Protein AF-A0A947QKJ2-F1 (afdb_monomer_lite)

Sequence (202 aa):
MTNDTLDKKEAIKSIVHASVESFAVGFQGRHEGELEDPEGTLNMKIHNIFIAVLGPEIQYYTALVRSLDSSLGNMLEKMAINIAKLTYEVKQSVAGPLSLKQTQDMAELLEKYKRREVRPPTTDDYQFLRTKPTEQALVTKRHDSDYYLIDKETGENFLIELKIGGDLDNKKARSEKEACQIKDITLCLKLIKKKLVLLKLH

pLDDT: mean 70.54, std 18.88, range [21.69, 96.94]

Structure (mmCIF, N/CA/C/O backbone):
data_AF-A0A947QKJ2-F1
#
_entry.id   AF-A0A947QKJ2-F1
#
loop_
_atom_site.group_PDB
_atom_site.id
_atom_site.type_symbol
_atom_site.label_atom_id
_atom_site.label_alt_id
_atom_site.label_comp_id
_atom_site.label_asym_id
_atom_site.label_entity_id
_atom_site.label_seq_id
_atom_site.pdbx_PDB_ins_code
_atom_site.Cartn_x
_atom_site.Cartn_y
_atom_site.Cartn_z
_atom_site.occupancy
_atom_site.B_iso_or_equiv
_atom_site.auth_seq_id
_atom_site.auth_comp_id
_atom_site.auth_asym_id
_atom_site.auth_atom_id
_atom_site.pdbx_PDB_model_num
ATOM 1 N N . MET A 1 1 ? -19.668 -24.274 1.850 1.00 48.19 1 MET A N 1
ATOM 2 C CA . MET A 1 1 ? -19.124 -22.915 1.627 1.00 48.19 1 MET A CA 1
ATOM 3 C C . MET A 1 1 ? -20.257 -22.064 1.082 1.00 48.19 1 MET A C 1
ATOM 5 O O . MET A 1 1 ? -20.955 -22.543 0.200 1.00 48.19 1 MET A O 1
ATOM 9 N N . THR A 1 2 ? -20.529 -20.896 1.663 1.00 50.72 2 THR A N 1
ATOM 10 C CA . THR A 1 2 ? -21.621 -20.004 1.228 1.00 50.72 2 THR A CA 1
ATOM 11 C C . THR A 1 2 ? -21.215 -19.270 -0.056 1.00 50.72 2 THR A C 1
ATOM 13 O O . THR A 1 2 ? -20.037 -18.948 -0.215 1.00 50.72 2 THR A O 1
ATOM 16 N N . ASN A 1 3 ? -22.156 -18.993 -0.968 1.00 63.47 3 ASN A N 1
ATOM 17 C CA . ASN A 1 3 ? -21.877 -18.318 -2.251 1.00 63.47 3 ASN A CA 1
ATOM 18 C C . ASN A 1 3 ? -21.073 -17.008 -2.095 1.00 63.47 3 ASN A C 1
ATOM 20 O O . ASN A 1 3 ? -20.198 -16.740 -2.910 1.00 63.47 3 ASN A O 1
ATOM 24 N N . ASP A 1 4 ? -21.284 -16.264 -1.004 1.00 66.50 4 ASP A N 1
ATOM 25 C CA . ASP A 1 4 ? -20.550 -15.028 -0.675 1.00 66.50 4 ASP A CA 1
ATOM 26 C C . ASP A 1 4 ? -19.029 -15.240 -0.493 1.00 66.50 4 ASP A C 1
ATOM 28 O O . ASP A 1 4 ? -18.207 -14.435 -0.925 1.00 66.50 4 ASP A O 1
ATOM 32 N N . THR A 1 5 ? -18.616 -16.370 0.095 1.00 66.12 5 THR A N 1
ATOM 33 C CA . THR A 1 5 ? -17.183 -16.690 0.265 1.00 66.12 5 THR A CA 1
ATOM 34 C C . THR A 1 5 ? -16.499 -17.091 -1.040 1.00 66.12 5 THR A C 1
ATOM 36 O O . THR A 1 5 ? -15.302 -16.850 -1.206 1.00 66.12 5 THR A O 1
ATOM 39 N N . LEU A 1 6 ? -17.250 -17.695 -1.965 1.00 64.00 6 LEU A N 1
ATOM 40 C CA . LEU A 1 6 ? -16.741 -18.062 -3.283 1.00 64.00 6 LEU A CA 1
ATOM 41 C C . LEU A 1 6 ? -16.539 -16.806 -4.145 1.00 64.00 6 LEU A C 1
ATOM 43 O O . LEU A 1 6 ? -15.492 -16.661 -4.768 1.00 64.00 6 LEU A O 1
ATOM 47 N N . ASP A 1 7 ? -17.488 -15.868 -4.087 1.00 84.75 7 ASP A N 1
ATOM 48 C CA . ASP A 1 7 ? -17.450 -14.597 -4.819 1.00 84.75 7 ASP A CA 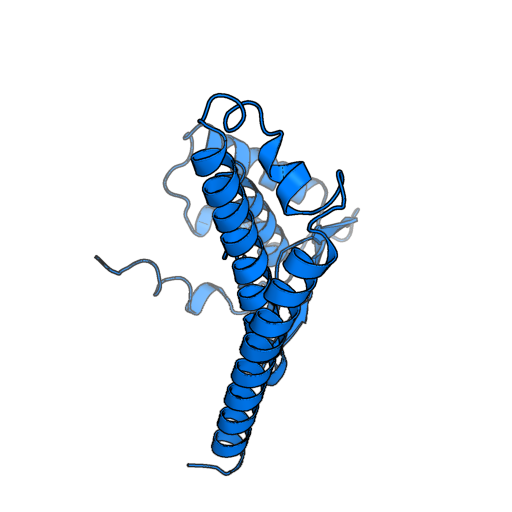1
ATOM 49 C C . ASP A 1 7 ? -16.279 -13.700 -4.373 1.00 84.75 7 ASP A C 1
ATOM 51 O O . ASP A 1 7 ? -15.479 -13.241 -5.189 1.00 84.75 7 ASP A O 1
ATOM 55 N N . LYS A 1 8 ? -16.058 -13.569 -3.056 1.00 86.94 8 LYS A N 1
ATOM 56 C CA . LYS A 1 8 ? -14.900 -12.833 -2.507 1.00 86.94 8 LYS A CA 1
ATOM 57 C C . LYS A 1 8 ? -13.561 -13.413 -2.964 1.00 86.94 8 LYS A C 1
ATOM 59 O O . LYS A 1 8 ? -12.630 -12.663 -3.253 1.00 86.94 8 LYS A O 1
ATOM 64 N N . LYS A 1 9 ? -13.442 -14.741 -3.037 1.00 90.06 9 LYS A N 1
ATOM 65 C CA . LYS A 1 9 ? -12.210 -15.398 -3.494 1.00 90.06 9 LYS A CA 1
ATOM 66 C C . LYS A 1 9 ? -11.920 -15.086 -4.963 1.00 90.06 9 LYS A C 1
ATOM 68 O O . LYS A 1 9 ? -10.770 -14.799 -5.296 1.00 90.06 9 LYS A O 1
ATOM 73 N N . GLU A 1 10 ? -12.932 -15.127 -5.824 1.00 92.88 10 GLU A N 1
ATOM 74 C CA . GLU A 1 10 ? -12.773 -14.798 -7.246 1.00 92.88 10 GLU A CA 1
ATOM 75 C C . GLU A 1 10 ? -12.505 -13.300 -7.464 1.00 92.88 10 GLU A C 1
ATOM 77 O O . GLU A 1 10 ? -11.643 -12.943 -8.272 1.00 92.88 10 GLU A O 1
ATOM 82 N N . ALA A 1 11 ? -13.123 -12.422 -6.667 1.00 92.81 11 ALA A N 1
ATOM 83 C CA . ALA A 1 11 ? -12.806 -10.995 -6.658 1.00 92.81 11 ALA A CA 1
ATOM 84 C C . ALA A 1 11 ? -11.337 -10.737 -6.277 1.00 92.81 11 ALA A C 1
ATOM 86 O O . ALA A 1 11 ? -10.635 -10.007 -6.978 1.00 92.81 11 ALA A O 1
ATOM 87 N N . ILE A 1 12 ? -10.832 -11.381 -5.215 1.00 93.69 12 ILE A N 1
ATOM 88 C CA . ILE A 1 12 ? -9.426 -11.254 -4.795 1.00 93.69 12 ILE A CA 1
ATOM 89 C C . ILE A 1 12 ? -8.481 -11.734 -5.898 1.00 93.69 12 ILE A C 1
ATOM 91 O O . ILE A 1 12 ? -7.533 -11.027 -6.231 1.00 93.69 12 ILE A O 1
ATOM 95 N N . LYS A 1 13 ? -8.737 -12.904 -6.498 1.00 94.88 13 LYS A N 1
ATOM 96 C 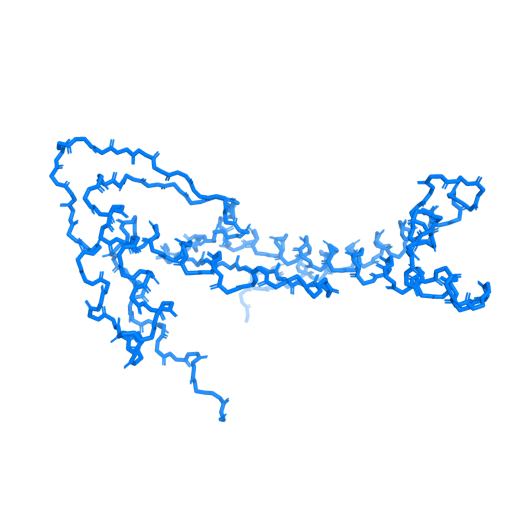CA . LYS A 1 13 ? -7.916 -13.411 -7.611 1.00 94.88 13 LYS A CA 1
ATOM 97 C C . LYS A 1 13 ? -7.876 -12.435 -8.782 1.00 94.88 13 LYS A C 1
ATOM 99 O O . LYS A 1 13 ? -6.802 -12.193 -9.324 1.00 94.88 13 LYS A O 1
ATOM 104 N N . SER A 1 14 ? -9.023 -11.862 -9.135 1.00 95.56 14 SER A N 1
ATOM 105 C CA . SER A 1 14 ? -9.134 -10.891 -10.225 1.00 95.56 14 SER A CA 1
ATOM 106 C C . SER A 1 14 ? -8.329 -9.624 -9.930 1.00 95.56 14 SER A C 1
ATOM 108 O O . SER A 1 14 ? -7.589 -9.151 -10.790 1.00 95.56 14 SER A O 1
ATOM 110 N N . ILE A 1 15 ? -8.397 -9.114 -8.693 1.00 95.06 15 ILE A N 1
ATOM 111 C CA . ILE A 1 15 ? -7.594 -7.964 -8.248 1.00 95.06 15 ILE A CA 1
ATOM 112 C C . ILE A 1 15 ? -6.098 -8.280 -8.331 1.00 95.06 15 ILE A C 1
ATOM 114 O O . ILE A 1 15 ? -5.335 -7.458 -8.837 1.00 95.06 15 ILE A O 1
ATOM 118 N N . VAL A 1 16 ? -5.673 -9.455 -7.854 1.00 95.50 16 VAL A N 1
ATOM 119 C CA . VAL A 1 16 ? -4.263 -9.872 -7.891 1.00 95.50 16 VAL A CA 1
ATOM 120 C C . VAL A 1 16 ? -3.771 -9.981 -9.331 1.00 95.50 16 VAL A C 1
ATOM 122 O O . VAL A 1 16 ? -2.747 -9.388 -9.661 1.00 95.50 16 VAL A O 1
ATOM 125 N N . HIS A 1 17 ? -4.517 -10.673 -10.196 1.00 96.69 17 HIS A N 1
ATOM 126 C CA . HIS A 1 17 ? -4.175 -10.822 -11.610 1.00 96.69 17 HIS A CA 1
ATOM 127 C C . HIS A 1 17 ? -3.997 -9.461 -12.287 1.00 96.69 17 HIS A C 1
ATOM 129 O O . HIS A 1 17 ? -2.926 -9.168 -12.812 1.00 96.69 17 HIS A O 1
ATOM 135 N N . ALA A 1 18 ? -5.014 -8.597 -12.202 1.00 96.00 18 ALA A N 1
ATOM 136 C CA . ALA A 1 18 ? -4.987 -7.280 -12.827 1.00 96.00 18 ALA A CA 1
ATOM 137 C C . ALA A 1 18 ? -3.850 -6.395 -12.287 1.00 96.00 18 ALA A C 1
ATOM 139 O O . ALA A 1 18 ? -3.231 -5.657 -13.053 1.00 96.00 18 ALA A O 1
ATOM 140 N N . SER A 1 19 ? -3.555 -6.475 -10.984 1.00 94.75 19 SER A N 1
ATOM 141 C CA . SER A 1 19 ? -2.481 -5.690 -10.358 1.00 94.75 19 SER A CA 1
ATOM 142 C C . SER A 1 19 ? -1.099 -6.122 -10.849 1.00 94.75 19 SER A C 1
ATOM 144 O O . SER A 1 19 ? -0.278 -5.266 -11.178 1.00 94.75 19 SER A O 1
ATOM 146 N N . VAL A 1 20 ? -0.850 -7.433 -10.937 1.00 95.12 20 VAL A N 1
ATOM 147 C CA . VAL A 1 20 ? 0.431 -7.988 -11.406 1.00 95.12 20 VAL A CA 1
ATOM 148 C C . VAL A 1 20 ? 0.627 -7.734 -12.899 1.00 95.12 20 VAL A C 1
ATOM 150 O O . VAL A 1 20 ? 1.695 -7.280 -13.303 1.00 95.12 20 VAL A O 1
ATOM 153 N N . GLU A 1 21 ? -0.403 -7.967 -13.712 1.00 96.94 21 GLU A N 1
ATOM 154 C CA . GLU A 1 21 ? -0.358 -7.743 -15.160 1.00 96.94 21 GLU A CA 1
ATOM 155 C C . GLU A 1 21 ? -0.126 -6.263 -15.493 1.00 96.94 21 GLU A C 1
ATOM 157 O O . GLU A 1 21 ? 0.810 -5.926 -16.219 1.00 96.94 21 GLU A O 1
ATOM 162 N N . SER A 1 22 ? -0.906 -5.361 -14.884 1.00 94.62 22 SER A N 1
ATOM 163 C CA . SER A 1 22 ? -0.748 -3.914 -15.088 1.00 94.62 22 SER A CA 1
ATOM 164 C C . SER A 1 22 ? 0.622 -3.418 -14.634 1.00 94.62 22 SER A C 1
ATOM 166 O O . SER A 1 22 ? 1.189 -2.512 -15.243 1.00 94.62 22 SER A O 1
ATOM 168 N N . PHE A 1 23 ? 1.167 -4.002 -13.564 1.00 95.06 23 PHE A N 1
ATOM 169 C CA . PHE A 1 23 ? 2.515 -3.692 -13.113 1.00 95.06 23 PHE A CA 1
ATOM 170 C C . PHE A 1 23 ? 3.570 -4.143 -14.116 1.00 95.06 23 PHE A C 1
ATOM 172 O O . PHE A 1 23 ? 4.422 -3.333 -14.456 1.00 95.06 23 PHE A O 1
ATOM 179 N N . ALA A 1 24 ? 3.507 -5.377 -14.618 1.00 95.00 24 ALA A N 1
ATOM 180 C CA . ALA A 1 24 ? 4.484 -5.878 -15.581 1.00 95.00 24 ALA A CA 1
ATOM 181 C C . ALA A 1 24 ? 4.498 -5.027 -16.862 1.00 95.00 24 ALA A C 1
ATOM 183 O O . ALA A 1 24 ? 5.551 -4.524 -17.256 1.00 95.00 24 ALA A O 1
ATOM 184 N N . VAL A 1 25 ? 3.319 -4.784 -17.445 1.00 94.75 25 VAL A N 1
ATOM 185 C CA . VAL A 1 25 ? 3.168 -3.973 -18.664 1.00 94.75 25 VAL A CA 1
ATOM 186 C C . VAL A 1 25 ? 3.599 -2.526 -18.420 1.00 94.75 25 VAL A C 1
ATOM 188 O O . VAL A 1 25 ? 4.366 -1.963 -19.198 1.00 94.75 25 VAL A O 1
ATOM 191 N N . GLY A 1 26 ? 3.144 -1.917 -17.323 1.00 93.38 26 GLY A N 1
ATOM 192 C CA . GLY A 1 26 ? 3.463 -0.527 -17.002 1.00 93.38 26 GLY A CA 1
ATOM 193 C C . GLY A 1 26 ? 4.926 -0.313 -16.611 1.00 93.38 26 GLY A C 1
ATOM 194 O O . GLY A 1 26 ? 5.490 0.735 -16.917 1.00 93.38 26 GLY A O 1
ATOM 195 N N . PHE A 1 27 ? 5.552 -1.286 -15.946 1.00 91.94 27 PHE A N 1
ATOM 196 C CA . PHE A 1 27 ? 6.966 -1.230 -15.587 1.00 91.94 27 PHE A CA 1
ATOM 197 C C . PHE A 1 27 ? 7.837 -1.331 -16.834 1.00 91.94 27 PHE A C 1
ATOM 199 O O . PHE A 1 27 ? 8.727 -0.504 -16.999 1.00 91.94 27 PHE A O 1
ATOM 206 N N . GLN A 1 28 ? 7.563 -2.281 -17.731 1.00 91.94 28 GLN A N 1
ATOM 207 C CA . GLN A 1 28 ? 8.289 -2.399 -18.994 1.00 91.94 28 GLN A CA 1
ATOM 208 C C . GLN A 1 28 ? 8.105 -1.147 -19.861 1.00 91.94 28 GLN A C 1
ATOM 210 O O . GLN A 1 28 ? 9.085 -0.483 -20.191 1.00 91.94 28 GLN A O 1
ATOM 215 N N . GLY A 1 29 ? 6.854 -0.774 -20.151 1.00 91.44 29 GLY A N 1
ATOM 216 C CA . GLY A 1 29 ? 6.551 0.335 -21.057 1.00 91.44 29 GLY A CA 1
ATOM 217 C C . GLY A 1 29 ? 7.102 1.680 -20.583 1.00 91.44 29 GLY A C 1
ATOM 218 O O . GLY A 1 29 ? 7.541 2.481 -21.403 1.00 91.44 29 GLY A O 1
ATOM 219 N N . ARG A 1 30 ? 7.149 1.921 -19.264 1.00 88.19 30 ARG A N 1
ATOM 220 C CA . ARG A 1 30 ? 7.784 3.126 -18.711 1.00 88.19 30 ARG A CA 1
ATOM 221 C C . ARG A 1 30 ? 9.278 3.169 -19.024 1.00 88.19 30 ARG A C 1
ATOM 223 O O . ARG A 1 30 ? 9.759 4.177 -19.518 1.00 88.19 30 ARG A O 1
ATOM 230 N N . HIS A 1 31 ? 10.006 2.091 -18.742 1.00 87.25 31 HIS A N 1
ATOM 231 C CA . HIS A 1 31 ? 11.460 2.075 -18.911 1.00 87.25 31 HIS A CA 1
ATOM 232 C C . HIS A 1 31 ? 11.887 2.048 -20.381 1.00 87.25 31 HIS A C 1
ATOM 234 O O . HIS A 1 31 ? 12.910 2.631 -20.719 1.00 87.25 31 HIS A O 1
ATOM 240 N N . GLU A 1 32 ? 11.101 1.414 -21.252 1.00 88.56 32 GLU A N 1
ATOM 241 C CA . GLU A 1 32 ? 11.316 1.476 -22.701 1.00 88.56 32 GLU A CA 1
ATOM 242 C C . GLU A 1 32 ? 11.020 2.877 -23.257 1.00 88.56 32 GLU A C 1
ATOM 244 O O . GLU A 1 32 ? 11.778 3.383 -24.080 1.00 88.56 32 GLU A O 1
ATOM 249 N N . GLY A 1 33 ? 9.949 3.527 -22.789 1.00 86.88 33 GLY A N 1
ATOM 250 C CA . GLY A 1 33 ? 9.555 4.866 -23.241 1.00 86.88 33 GLY A CA 1
ATOM 251 C C . GLY A 1 33 ? 10.443 6.001 -22.722 1.00 86.88 33 GLY A C 1
ATOM 252 O O . GLY A 1 33 ? 10.588 7.013 -23.399 1.00 86.88 33 GLY A O 1
ATOM 253 N N . GLU A 1 34 ? 11.052 5.832 -21.548 1.00 87.31 34 GLU A N 1
ATOM 254 C CA . GLU A 1 34 ? 11.938 6.815 -20.905 1.00 87.31 34 GLU A CA 1
ATOM 255 C C . GLU A 1 34 ? 13.431 6.569 -21.206 1.00 87.31 34 GLU A C 1
ATOM 257 O O . GLU A 1 34 ? 14.283 7.223 -20.609 1.00 87.31 34 GLU A O 1
ATOM 262 N N . LEU A 1 35 ? 13.777 5.633 -22.104 1.00 80.25 35 LEU A N 1
ATOM 263 C CA . LEU A 1 35 ? 15.168 5.223 -22.361 1.00 80.25 35 LEU A CA 1
ATOM 264 C C . LEU A 1 35 ? 16.092 6.410 -22.685 1.00 80.25 35 LEU A C 1
ATOM 266 O O . LEU A 1 35 ? 17.192 6.507 -22.144 1.00 80.25 35 LEU A O 1
ATOM 270 N N . GLU A 1 36 ? 15.612 7.315 -23.537 1.00 81.44 36 GLU A N 1
ATOM 271 C CA . GLU A 1 36 ? 16.349 8.492 -24.011 1.00 81.44 36 GLU A CA 1
ATOM 272 C C . GLU A 1 36 ? 15.996 9.773 -23.231 1.00 81.44 36 GLU A C 1
ATOM 274 O O . GLU A 1 36 ? 16.464 10.852 -23.588 1.00 81.44 36 GLU A O 1
ATOM 279 N N . ASP A 1 37 ? 15.155 9.688 -22.192 1.00 83.75 37 ASP A N 1
ATOM 280 C CA . ASP A 1 37 ? 14.742 10.844 -21.388 1.00 83.75 37 ASP A CA 1
ATOM 281 C C . ASP A 1 37 ? 15.756 11.100 -20.260 1.00 83.75 37 ASP A C 1
ATOM 283 O O . ASP A 1 37 ? 15.824 10.298 -19.323 1.00 83.75 37 ASP A O 1
ATOM 287 N N . PRO A 1 38 ? 16.528 12.204 -20.276 1.00 77.94 38 PRO A N 1
ATOM 288 C CA . PRO A 1 38 ? 17.493 12.511 -19.217 1.00 77.94 38 PRO A CA 1
ATOM 289 C C . PRO A 1 38 ? 16.857 12.645 -17.824 1.00 77.94 38 PRO A C 1
ATOM 291 O O . PRO A 1 38 ? 17.518 12.370 -16.824 1.00 77.94 38 PRO A O 1
ATOM 294 N N . GLU A 1 39 ? 15.572 13.005 -17.756 1.00 79.62 39 GLU A N 1
ATOM 295 C CA . GLU A 1 39 ? 14.780 13.102 -16.521 1.00 79.62 39 GLU A CA 1
ATOM 296 C C . GLU A 1 39 ? 13.933 11.839 -16.269 1.00 79.62 39 GLU A C 1
ATOM 298 O O . GLU A 1 39 ? 13.105 11.795 -15.358 1.00 79.62 39 GLU A O 1
ATOM 303 N N . GLY A 1 40 ? 14.159 10.780 -17.049 1.00 79.88 40 GLY A N 1
ATOM 304 C CA . GLY A 1 40 ? 13.505 9.488 -16.898 1.00 79.88 40 GLY A CA 1
ATOM 305 C C . GLY A 1 40 ? 13.819 8.819 -15.557 1.00 79.88 40 GLY A C 1
ATOM 306 O O . GLY A 1 40 ? 14.855 9.051 -14.925 1.00 79.88 40 GLY A O 1
ATOM 307 N N . THR A 1 41 ? 12.943 7.910 -15.124 1.00 79.06 41 THR A N 1
ATOM 308 C CA . THR A 1 41 ? 12.979 7.290 -13.788 1.00 79.06 41 THR A CA 1
ATOM 309 C C . THR A 1 41 ? 14.325 6.627 -13.472 1.00 79.06 41 THR A C 1
ATOM 311 O O . THR A 1 41 ? 14.784 6.668 -12.326 1.00 79.06 41 THR A O 1
ATOM 314 N N . LEU A 1 42 ? 14.964 5.997 -14.465 1.00 79.12 42 LEU A N 1
ATOM 315 C CA . LEU A 1 42 ? 16.291 5.393 -14.301 1.00 79.12 42 LEU A CA 1
ATOM 316 C C . LEU A 1 42 ? 17.395 6.440 -14.298 1.00 79.12 42 LEU A C 1
ATOM 318 O O . LEU A 1 42 ? 18.248 6.395 -13.415 1.00 79.12 42 LEU A O 1
ATOM 322 N N . ASN A 1 43 ? 17.352 7.397 -15.221 1.00 74.94 43 ASN A N 1
ATOM 323 C CA . ASN A 1 43 ? 18.384 8.420 -15.361 1.00 74.94 43 ASN A CA 1
ATOM 324 C C . ASN A 1 43 ? 18.463 9.299 -14.102 1.00 74.94 43 ASN A C 1
ATOM 326 O O . ASN A 1 43 ? 19.542 9.452 -13.523 1.00 74.94 43 ASN A O 1
ATOM 330 N N . MET A 1 44 ? 17.320 9.684 -13.523 1.00 73.62 44 MET A N 1
ATOM 331 C CA . MET A 1 44 ? 17.266 10.339 -12.208 1.00 73.62 44 MET A CA 1
ATOM 332 C C . MET A 1 44 ? 17.883 9.501 -11.071 1.00 73.62 44 MET A C 1
ATOM 334 O O . MET A 1 44 ? 18.443 10.047 -10.117 1.00 73.62 44 MET A O 1
ATOM 338 N N . LYS A 1 45 ? 17.776 8.166 -11.128 1.00 71.81 45 LYS A N 1
ATOM 339 C CA . LYS A 1 45 ? 18.320 7.253 -10.103 1.00 71.81 45 LYS A CA 1
ATOM 340 C C . LYS A 1 45 ? 19.815 6.971 -10.294 1.00 71.81 45 LYS A C 1
ATOM 342 O O . LYS A 1 45 ? 20.487 6.688 -9.299 1.00 71.81 45 LYS A O 1
ATOM 347 N N . ILE A 1 46 ? 20.328 7.057 -11.522 1.00 68.62 46 ILE A N 1
ATOM 348 C CA . ILE A 1 46 ? 21.744 6.858 -11.878 1.00 68.62 46 ILE A CA 1
ATOM 349 C C . ILE A 1 46 ? 22.610 8.009 -11.348 1.00 68.62 46 ILE A C 1
ATOM 351 O O . ILE A 1 46 ? 23.695 7.767 -10.824 1.00 68.62 46 ILE A O 1
ATOM 355 N N . HIS A 1 47 ? 22.101 9.245 -11.357 1.00 63.16 47 HIS A N 1
ATOM 356 C CA . HIS A 1 47 ? 22.815 10.437 -10.867 1.00 63.16 47 HIS A CA 1
ATOM 357 C C . HIS A 1 47 ? 22.938 10.543 -9.334 1.00 63.16 47 HIS A C 1
ATOM 359 O O . HIS A 1 47 ? 23.331 11.577 -8.791 1.00 63.16 47 HIS A O 1
ATOM 365 N N . ASN A 1 48 ? 22.637 9.472 -8.599 1.00 66.81 48 ASN A N 1
ATOM 366 C CA . ASN A 1 48 ? 22.865 9.421 -7.163 1.00 66.81 48 ASN A CA 1
ATOM 367 C C . ASN A 1 48 ? 24.375 9.367 -6.858 1.00 66.81 48 ASN A C 1
ATOM 369 O O . ASN A 1 48 ? 25.073 8.499 -7.371 1.00 66.81 48 ASN A O 1
ATOM 373 N N . ILE A 1 49 ? 24.871 10.243 -5.977 1.00 60.69 49 ILE A N 1
ATOM 374 C CA . ILE A 1 49 ? 26.307 10.374 -5.653 1.00 60.69 49 ILE A CA 1
ATOM 375 C C . ILE A 1 49 ? 26.976 9.064 -5.196 1.00 60.69 49 ILE A C 1
ATOM 377 O O . ILE A 1 49 ? 28.162 8.862 -5.442 1.00 60.69 49 ILE A O 1
ATOM 381 N N . PHE A 1 50 ? 26.221 8.148 -4.580 1.00 61.62 50 PHE A N 1
ATOM 382 C CA . PHE A 1 50 ? 26.720 6.836 -4.153 1.00 61.62 50 PHE A CA 1
ATOM 383 C C . PHE A 1 50 ? 26.781 5.818 -5.298 1.00 61.62 50 PHE A C 1
ATOM 385 O O . PHE A 1 50 ? 27.546 4.860 -5.233 1.00 61.62 50 PHE A O 1
ATOM 392 N N . ILE A 1 51 ? 25.981 6.027 -6.344 1.00 60.72 51 ILE A N 1
ATOM 393 C CA . ILE A 1 51 ? 25.919 5.183 -7.538 1.00 60.72 51 ILE A CA 1
ATOM 394 C C . ILE A 1 51 ? 26.903 5.689 -8.591 1.00 60.72 51 ILE A C 1
ATOM 396 O O . ILE A 1 51 ? 27.564 4.874 -9.213 1.00 60.72 51 ILE A O 1
ATOM 400 N N . ALA A 1 52 ? 27.095 7.004 -8.716 1.00 65.38 52 ALA A N 1
ATOM 401 C CA . ALA A 1 52 ? 28.010 7.624 -9.677 1.00 65.38 52 ALA A CA 1
ATOM 402 C C . ALA A 1 52 ? 29.472 7.132 -9.567 1.00 65.38 52 ALA A C 1
ATOM 404 O O . ALA A 1 52 ? 30.228 7.195 -10.533 1.00 65.38 52 ALA A O 1
ATOM 405 N N . VAL A 1 53 ? 29.868 6.631 -8.391 1.00 68.19 53 VAL A N 1
ATOM 406 C CA . VAL A 1 53 ? 31.188 6.026 -8.126 1.00 68.19 53 VAL A CA 1
ATOM 407 C C . VAL A 1 53 ? 31.303 4.592 -8.672 1.00 68.19 53 VAL A C 1
ATOM 409 O O . VAL A 1 53 ? 32.408 4.092 -8.875 1.00 68.19 53 VAL A O 1
ATOM 412 N N . LEU A 1 54 ? 30.180 3.916 -8.921 1.00 69.19 54 LEU A N 1
ATOM 413 C CA . LEU A 1 54 ? 30.134 2.572 -9.496 1.00 69.19 54 LEU A CA 1
ATOM 414 C C . LEU A 1 54 ? 30.398 2.649 -11.009 1.00 69.19 54 LEU A C 1
ATOM 416 O O . LEU A 1 54 ? 30.075 3.647 -11.643 1.00 69.19 54 LEU A O 1
ATOM 420 N N . GLY A 1 55 ? 30.978 1.610 -11.616 1.00 75.75 55 GLY A N 1
ATOM 421 C CA . GLY A 1 55 ? 31.161 1.574 -13.075 1.00 75.75 55 GLY A CA 1
ATOM 422 C C . GLY A 1 55 ? 29.816 1.641 -13.828 1.00 75.75 55 GLY A C 1
ATOM 423 O O . GLY A 1 55 ? 28.814 1.186 -13.271 1.00 75.75 55 GLY A O 1
ATOM 424 N N . PRO A 1 56 ? 29.768 2.149 -15.080 1.00 76.44 56 PRO A N 1
ATOM 425 C CA . PRO A 1 56 ? 28.520 2.445 -15.805 1.00 76.44 56 PRO A CA 1
ATOM 426 C C . PRO A 1 56 ? 27.506 1.291 -15.841 1.00 76.44 56 PRO A C 1
ATOM 428 O O . PRO A 1 56 ? 26.305 1.497 -15.703 1.00 76.44 56 PRO A O 1
ATOM 431 N N . GLU A 1 57 ? 27.997 0.059 -15.954 1.00 74.94 57 GLU A N 1
ATOM 432 C CA . GLU A 1 57 ? 27.172 -1.149 -15.948 1.00 74.94 57 GLU A CA 1
ATOM 433 C C . GLU A 1 57 ? 26.472 -1.379 -14.594 1.00 74.94 57 GLU A C 1
ATOM 435 O O . GLU A 1 57 ? 25.265 -1.609 -14.532 1.00 74.94 57 GLU A O 1
ATOM 440 N N . ILE A 1 58 ? 27.203 -1.246 -13.484 1.00 78.69 58 ILE A N 1
ATOM 441 C CA . ILE A 1 58 ? 26.662 -1.441 -12.131 1.00 78.69 58 ILE A CA 1
ATOM 442 C C . ILE A 1 58 ? 25.664 -0.327 -11.787 1.00 78.69 58 ILE A C 1
ATOM 444 O O . ILE A 1 58 ? 24.675 -0.579 -11.092 1.00 78.69 58 ILE A O 1
ATOM 448 N N . GLN A 1 59 ? 25.885 0.892 -12.292 1.00 77.50 59 GLN A N 1
ATOM 449 C CA . GLN A 1 59 ? 24.968 2.016 -12.086 1.00 77.50 59 GLN A CA 1
ATOM 450 C C . GLN A 1 59 ? 23.575 1.723 -12.628 1.00 77.50 59 GLN A C 1
ATOM 452 O O . GLN A 1 59 ? 22.586 1.901 -11.913 1.00 77.50 59 GLN A O 1
ATOM 457 N N . TYR A 1 60 ? 23.512 1.223 -13.862 1.00 79.75 60 TYR A N 1
ATOM 458 C CA . TYR A 1 60 ? 22.261 0.886 -14.525 1.00 79.75 60 TYR A CA 1
ATOM 459 C C . TYR A 1 60 ? 21.480 -0.183 -13.753 1.00 79.75 60 TYR A C 1
ATOM 461 O O . TYR A 1 60 ? 20.323 0.037 -13.389 1.00 79.75 60 TYR A O 1
ATOM 469 N N . TYR A 1 61 ? 22.116 -1.309 -13.410 1.00 81.81 61 TYR A N 1
ATOM 470 C CA . TYR A 1 61 ? 21.446 -2.376 -12.658 1.00 81.81 61 TYR A CA 1
ATOM 471 C C . TYR A 1 61 ? 21.000 -1.919 -11.267 1.00 81.81 61 TYR A C 1
ATOM 473 O O . TYR A 1 61 ? 19.905 -2.264 -10.820 1.00 81.81 61 TYR A O 1
ATOM 481 N N . THR A 1 62 ? 21.803 -1.094 -10.593 1.00 79.56 62 THR A N 1
ATOM 482 C CA . THR A 1 62 ? 21.439 -0.540 -9.282 1.00 79.56 62 THR A CA 1
ATOM 483 C C . THR A 1 62 ? 20.224 0.381 -9.393 1.00 79.56 62 THR A C 1
ATOM 485 O O . THR A 1 62 ? 19.296 0.285 -8.588 1.00 79.56 62 THR A O 1
ATOM 488 N N . ALA A 1 63 ? 20.186 1.254 -10.401 1.00 78.94 63 ALA A N 1
ATOM 489 C CA . ALA A 1 63 ? 19.040 2.118 -10.661 1.00 78.94 63 ALA A CA 1
ATOM 490 C C . ALA A 1 63 ? 17.779 1.310 -11.005 1.00 78.94 63 ALA A C 1
ATOM 492 O O . ALA A 1 63 ? 16.703 1.613 -10.481 1.00 78.94 63 ALA A O 1
ATOM 493 N N . LEU A 1 64 ? 17.919 0.245 -11.800 1.00 84.50 64 LEU A N 1
ATOM 494 C CA . LEU A 1 64 ? 16.822 -0.646 -12.176 1.00 84.50 64 LEU A CA 1
ATOM 495 C C . LEU A 1 64 ? 16.236 -1.377 -10.969 1.00 84.50 64 LEU A C 1
ATOM 497 O O . LEU A 1 64 ? 15.024 -1.338 -10.770 1.00 84.50 64 LEU A O 1
ATOM 501 N N . VAL A 1 65 ? 17.072 -1.967 -10.112 1.00 84.12 65 VAL A N 1
ATOM 502 C CA . VAL A 1 65 ? 16.616 -2.643 -8.884 1.00 84.12 65 VAL A CA 1
ATOM 503 C C . VAL A 1 65 ? 15.930 -1.661 -7.931 1.00 84.12 65 VAL A C 1
ATOM 505 O O . VAL A 1 65 ? 14.888 -1.977 -7.365 1.00 84.12 65 VAL A O 1
ATOM 508 N N . ARG A 1 66 ? 16.443 -0.432 -7.798 1.00 79.38 66 ARG A N 1
ATOM 509 C CA . ARG A 1 66 ? 15.795 0.625 -6.995 1.00 79.38 66 ARG A CA 1
ATOM 510 C C . ARG A 1 66 ? 14.487 1.131 -7.602 1.00 79.38 66 ARG A C 1
ATOM 512 O O . ARG A 1 66 ? 13.634 1.659 -6.888 1.00 79.38 66 ARG A O 1
ATOM 519 N N . SER A 1 67 ? 14.347 1.091 -8.924 1.00 84.31 67 SER A N 1
ATOM 520 C CA . SER A 1 67 ? 13.080 1.386 -9.602 1.00 84.31 67 SER A CA 1
ATOM 521 C C . SER A 1 67 ? 12.078 0.259 -9.358 1.00 84.31 67 SER A C 1
ATOM 523 O O . SER A 1 67 ? 10.927 0.515 -8.993 1.00 84.31 67 SER A O 1
ATOM 525 N N . LEU A 1 68 ? 12.541 -0.988 -9.466 1.00 86.19 68 LEU A N 1
ATOM 526 C CA . LEU A 1 68 ? 11.761 -2.191 -9.213 1.00 86.19 68 LEU A CA 1
ATOM 527 C C . LEU A 1 68 ? 11.225 -2.226 -7.781 1.00 86.19 68 LEU A C 1
ATOM 529 O O . LEU A 1 68 ? 10.018 -2.332 -7.614 1.00 86.19 68 LEU A O 1
ATOM 533 N N . ASP A 1 69 ? 12.079 -2.068 -6.768 1.00 83.12 69 ASP A N 1
ATOM 534 C CA . ASP A 1 69 ? 11.675 -2.127 -5.355 1.00 83.12 69 ASP A CA 1
ATOM 535 C C . AS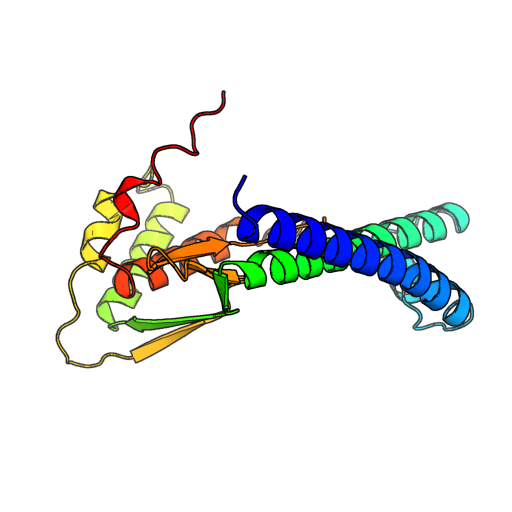P A 1 69 ? 10.550 -1.129 -5.033 1.00 83.12 69 ASP A C 1
ATOM 537 O O . ASP A 1 69 ? 9.487 -1.506 -4.542 1.00 83.12 69 ASP A O 1
ATOM 541 N N . SER A 1 70 ? 10.733 0.137 -5.419 1.00 81.25 70 SER A N 1
ATOM 542 C CA . SER A 1 70 ? 9.746 1.193 -5.170 1.00 81.25 70 SER A CA 1
ATOM 543 C C . SER A 1 70 ? 8.435 0.972 -5.932 1.00 81.25 70 SER A C 1
ATOM 545 O O . SER A 1 70 ? 7.345 1.131 -5.378 1.00 81.25 70 SER A O 1
ATOM 547 N N . SER A 1 71 ? 8.513 0.606 -7.213 1.00 84.94 71 SER A N 1
ATOM 548 C CA . SER A 1 71 ? 7.317 0.434 -8.044 1.00 84.94 71 SER A CA 1
ATOM 549 C C . SER A 1 71 ? 6.535 -0.834 -7.696 1.00 84.94 71 SER A C 1
ATOM 551 O O . SER A 1 71 ? 5.302 -0.798 -7.683 1.00 84.94 71 SER A O 1
ATOM 553 N N . LEU A 1 72 ? 7.232 -1.924 -7.367 1.00 86.00 72 LEU A N 1
ATOM 554 C CA . LEU A 1 72 ? 6.635 -3.166 -6.891 1.00 86.00 72 LEU A CA 1
ATOM 555 C C . LEU A 1 72 ? 5.976 -2.950 -5.530 1.00 86.00 72 LEU A C 1
ATOM 557 O O . LEU A 1 72 ? 4.837 -3.366 -5.327 1.00 86.00 72 LEU A O 1
ATOM 561 N N . GLY A 1 73 ? 6.659 -2.241 -4.631 1.00 82.69 73 GLY A N 1
ATOM 562 C CA . GLY A 1 73 ? 6.123 -1.835 -3.341 1.00 82.69 73 GLY A CA 1
ATOM 563 C C . GLY A 1 73 ? 4.797 -1.087 -3.456 1.00 82.69 73 GLY A C 1
ATOM 564 O O . GLY A 1 73 ? 3.780 -1.508 -2.900 1.00 82.69 73 GLY A O 1
ATOM 565 N N . ASN A 1 74 ? 4.772 -0.055 -4.304 1.00 83.81 74 ASN A N 1
ATOM 566 C CA . ASN A 1 74 ? 3.560 0.706 -4.611 1.00 83.81 74 ASN A CA 1
ATOM 567 C C . ASN A 1 74 ? 2.435 -0.157 -5.203 1.00 83.81 74 ASN A C 1
ATOM 569 O O . ASN A 1 74 ? 1.258 0.095 -4.932 1.00 83.81 74 ASN A O 1
ATOM 573 N N . MET A 1 75 ? 2.761 -1.150 -6.038 1.00 91.56 75 MET A N 1
ATOM 574 C CA . MET A 1 75 ? 1.764 -2.087 -6.565 1.00 91.56 75 MET A CA 1
ATOM 575 C C . MET A 1 75 ? 1.167 -2.938 -5.442 1.00 91.56 75 MET A C 1
ATOM 577 O O . MET A 1 75 ? -0.058 -3.011 -5.328 1.00 91.56 75 MET A O 1
ATOM 581 N N . LEU A 1 76 ? 2.012 -3.532 -4.595 1.00 87.19 76 LEU A N 1
ATOM 582 C CA . LEU A 1 76 ? 1.581 -4.403 -3.500 1.00 87.19 76 LEU A CA 1
ATOM 583 C C . LEU A 1 76 ? 0.706 -3.652 -2.493 1.00 87.19 76 LEU A C 1
ATOM 585 O O . LEU A 1 76 ? -0.323 -4.174 -2.066 1.00 87.19 76 LEU A O 1
ATOM 589 N N . GLU A 1 77 ? 1.065 -2.411 -2.166 1.00 82.69 77 GLU A N 1
ATOM 590 C CA . GLU A 1 77 ? 0.278 -1.551 -1.283 1.00 82.69 77 GLU A CA 1
ATOM 591 C C . GLU A 1 77 ? -1.111 -1.255 -1.870 1.00 82.69 77 GLU A C 1
ATOM 593 O O . GLU A 1 77 ? -2.133 -1.504 -1.224 1.00 82.69 77 GLU A O 1
ATOM 598 N N . LYS A 1 78 ? -1.179 -0.816 -3.135 1.00 87.75 78 LYS A N 1
ATOM 599 C CA . LYS A 1 78 ? -2.454 -0.563 -3.833 1.00 87.75 78 LYS A CA 1
ATOM 600 C C . LYS A 1 78 ? -3.321 -1.815 -3.929 1.00 87.75 78 LYS A C 1
ATOM 602 O O . LYS A 1 78 ? -4.532 -1.746 -3.705 1.00 87.75 78 LYS A O 1
ATOM 607 N N . MET A 1 79 ? -2.710 -2.955 -4.233 1.00 91.38 79 MET A N 1
ATOM 608 C CA . MET A 1 79 ? -3.391 -4.244 -4.299 1.00 91.38 79 MET A CA 1
ATOM 609 C C . MET A 1 79 ? -3.980 -4.628 -2.935 1.00 91.38 79 MET A C 1
ATOM 611 O O . MET A 1 79 ? -5.160 -4.971 -2.855 1.00 91.38 79 MET A O 1
ATOM 615 N N . ALA A 1 80 ? -3.202 -4.507 -1.855 1.00 86.56 80 ALA A N 1
ATOM 616 C CA . ALA A 1 80 ? -3.654 -4.806 -0.498 1.00 86.56 80 ALA A CA 1
ATOM 617 C C . ALA A 1 80 ? -4.843 -3.927 -0.077 1.00 86.56 80 ALA A C 1
ATOM 619 O O . ALA A 1 80 ? -5.814 -4.431 0.488 1.00 86.56 80 ALA A O 1
ATOM 620 N N . ILE A 1 81 ? -4.820 -2.634 -0.409 1.00 86.44 81 ILE A N 1
ATOM 621 C CA . ILE A 1 81 ? -5.935 -1.709 -0.145 1.00 86.44 81 ILE A CA 1
ATOM 622 C C . ILE A 1 81 ? -7.186 -2.102 -0.926 1.00 86.44 81 ILE A C 1
ATOM 624 O O . ILE A 1 81 ? -8.289 -2.074 -0.380 1.00 86.44 81 ILE A O 1
ATOM 628 N N . ASN A 1 82 ? -7.036 -2.450 -2.204 1.00 90.88 82 ASN A N 1
ATOM 629 C CA . ASN A 1 82 ? -8.163 -2.853 -3.041 1.00 90.88 82 ASN A CA 1
ATOM 630 C C . ASN A 1 82 ? -8.823 -4.126 -2.507 1.00 90.88 82 ASN A C 1
ATOM 632 O O . ASN A 1 82 ? -10.049 -4.194 -2.450 1.00 90.88 82 ASN A O 1
ATOM 636 N N . ILE A 1 83 ? -8.023 -5.081 -2.031 1.00 90.94 83 ILE A N 1
ATOM 637 C CA . ILE A 1 83 ? -8.526 -6.266 -1.331 1.00 90.94 83 ILE A CA 1
ATOM 638 C C . ILE A 1 83 ? -9.221 -5.861 -0.023 1.00 90.94 83 ILE A C 1
ATOM 640 O O . ILE A 1 83 ? -10.337 -6.304 0.237 1.00 90.94 83 ILE A O 1
ATOM 644 N N . ALA A 1 84 ? -8.617 -4.980 0.781 1.00 88.44 84 ALA A N 1
ATOM 645 C CA . ALA A 1 84 ? -9.196 -4.544 2.051 1.00 88.44 84 ALA A CA 1
ATOM 646 C C . ALA A 1 84 ? -10.566 -3.868 1.874 1.00 88.44 84 ALA A C 1
ATOM 648 O O . ALA A 1 84 ? -11.460 -4.091 2.684 1.00 88.44 84 ALA A O 1
ATOM 649 N N . LYS A 1 85 ? -10.780 -3.099 0.799 1.00 90.56 85 LYS A N 1
ATOM 650 C CA . LYS A 1 85 ? -12.065 -2.432 0.506 1.00 90.56 85 LYS A CA 1
ATOM 651 C C . LYS A 1 85 ? -13.245 -3.394 0.318 1.00 90.56 85 LYS A C 1
ATOM 653 O O . LYS A 1 85 ? -14.396 -2.974 0.490 1.00 90.56 85 LYS A O 1
ATOM 658 N N . LEU A 1 86 ? -12.982 -4.668 0.007 1.00 89.94 86 LEU A N 1
ATOM 659 C CA . LEU A 1 86 ? -14.022 -5.695 -0.103 1.00 89.94 86 LEU A CA 1
ATOM 660 C C . LEU A 1 86 ? -14.755 -5.888 1.231 1.00 89.94 86 LEU A C 1
ATOM 662 O O . LEU A 1 86 ? -15.976 -6.021 1.252 1.00 89.94 86 LEU A O 1
ATOM 666 N N . THR A 1 87 ? -14.033 -5.831 2.351 1.00 87.50 87 THR A N 1
ATOM 667 C CA . THR A 1 87 ? -14.570 -6.126 3.693 1.00 87.50 87 THR A CA 1
ATOM 668 C C . THR A 1 87 ? -14.538 -4.930 4.642 1.00 87.50 87 THR A C 1
ATOM 670 O O . THR A 1 87 ? -15.379 -4.829 5.530 1.00 87.50 87 THR A O 1
ATOM 673 N N . TYR A 1 88 ? -13.626 -3.984 4.429 1.00 86.94 88 TYR A N 1
ATOM 674 C CA . TYR A 1 88 ? -13.402 -2.830 5.296 1.00 86.94 88 TYR A CA 1
ATOM 675 C C . TYR A 1 88 ? -13.767 -1.513 4.604 1.00 86.94 88 TYR A C 1
ATOM 677 O O . TYR A 1 88 ? -13.685 -1.372 3.383 1.00 86.94 88 TYR A O 1
ATOM 685 N N . GLU A 1 89 ? -14.173 -0.518 5.385 1.00 88.56 89 GLU A N 1
ATOM 686 C CA . GLU A 1 89 ? -14.102 0.887 4.984 1.00 88.56 89 GLU A CA 1
ATOM 687 C C . GLU A 1 89 ? -12.660 1.361 5.184 1.00 88.56 89 GLU A C 1
ATOM 689 O O . GLU A 1 89 ? -12.114 1.227 6.276 1.00 88.56 89 GLU A O 1
ATOM 694 N N . VAL A 1 90 ? -12.029 1.887 4.133 1.00 86.94 90 VAL A N 1
ATOM 695 C CA . VAL A 1 90 ? -10.617 2.294 4.159 1.00 86.94 90 VAL A CA 1
ATOM 696 C C . VAL A 1 90 ? -10.510 3.812 4.100 1.00 86.94 90 VAL A C 1
ATOM 698 O O . VAL A 1 90 ? -11.007 4.433 3.162 1.00 86.94 90 VAL A O 1
ATOM 701 N N . LYS A 1 91 ? -9.826 4.403 5.079 1.00 83.56 91 LYS A N 1
ATOM 702 C CA . LYS A 1 91 ? -9.512 5.835 5.183 1.00 83.56 91 LYS A CA 1
ATOM 703 C C . LYS A 1 91 ? -7.998 6.029 5.240 1.00 83.56 91 LYS A C 1
ATOM 705 O O . LYS A 1 91 ? -7.293 5.162 5.733 1.00 83.56 91 LYS A O 1
ATOM 710 N N . GLN A 1 92 ? -7.503 7.173 4.775 1.00 76.62 92 GLN A N 1
ATOM 711 C CA . GLN A 1 92 ? -6.073 7.543 4.819 1.00 76.62 92 GLN A CA 1
ATOM 712 C C . GLN A 1 92 ? -5.788 8.642 5.854 1.00 76.62 92 GLN A C 1
ATOM 714 O O . GLN A 1 92 ? -4.795 9.361 5.804 1.00 76.62 92 GLN A O 1
ATOM 719 N N . SER A 1 93 ? -6.715 8.842 6.784 1.00 72.00 93 SER A N 1
ATOM 720 C CA . SER A 1 93 ? -6.513 9.739 7.909 1.00 72.00 93 SER A CA 1
ATOM 721 C C . SER A 1 93 ? -7.384 9.323 9.081 1.00 72.00 93 SER A C 1
ATOM 723 O O . SER A 1 93 ? -8.455 8.725 8.919 1.00 72.00 93 SER A O 1
ATOM 725 N N . VAL A 1 94 ? -6.905 9.660 10.272 1.00 69.00 94 VAL A N 1
ATOM 726 C CA . VAL A 1 94 ? -7.671 9.589 11.510 1.00 69.00 94 VAL A CA 1
ATOM 727 C C . VAL A 1 94 ? -7.899 11.016 11.977 1.00 69.00 94 VAL A C 1
ATOM 729 O O . VAL A 1 94 ? -6.964 11.813 12.049 1.00 69.00 94 VAL A O 1
ATOM 732 N N . ALA A 1 95 ? -9.148 11.344 12.290 1.00 68.81 95 ALA A N 1
ATOM 733 C CA . ALA A 1 95 ? -9.510 12.627 12.865 1.00 68.81 95 ALA A CA 1
ATOM 734 C C . ALA A 1 95 ? -10.365 12.415 14.111 1.00 68.81 95 ALA A C 1
ATOM 736 O O . ALA A 1 95 ? -11.235 11.543 14.127 1.00 68.81 95 ALA A O 1
ATOM 737 N N . GLY A 1 96 ? -10.114 13.217 15.141 1.00 69.56 96 GLY A N 1
ATOM 738 C CA . GLY A 1 96 ? -10.857 13.148 16.391 1.00 69.56 96 GLY A CA 1
ATOM 739 C C . GLY A 1 96 ? -10.691 14.403 17.249 1.00 69.56 96 GLY A C 1
ATOM 740 O O . GLY A 1 96 ? -9.724 15.154 17.073 1.00 69.56 96 GLY A O 1
ATOM 741 N N . PRO A 1 97 ? -11.637 14.659 18.166 1.00 69.50 97 PRO A N 1
ATOM 742 C CA . PRO A 1 97 ? -11.536 15.764 19.105 1.00 69.50 97 PRO A CA 1
ATOM 743 C C . PRO A 1 97 ? -10.472 15.459 20.165 1.00 69.50 97 PRO A C 1
ATOM 745 O O . PRO A 1 97 ? -10.555 14.450 20.863 1.00 69.50 97 PRO A O 1
ATOM 748 N N . LEU A 1 98 ? -9.490 16.349 20.310 1.00 71.12 98 LEU A N 1
ATOM 749 C CA . LEU A 1 98 ? -8.468 16.283 21.353 1.00 71.12 98 LEU A CA 1
ATOM 750 C C . LEU A 1 98 ? -8.450 17.593 22.140 1.00 71.12 98 LEU A C 1
ATOM 752 O O . LEU A 1 98 ? -8.458 18.678 21.555 1.00 71.12 98 LEU A O 1
ATOM 756 N N . SER A 1 99 ? -8.396 17.504 23.469 1.00 77.00 99 SER A N 1
ATOM 757 C CA . SER A 1 99 ? -8.138 18.687 24.296 1.00 77.00 99 SER A CA 1
ATOM 758 C C . SER A 1 99 ? -6.663 19.098 24.233 1.00 77.00 99 SER A C 1
ATOM 760 O O . SER A 1 99 ? -5.767 18.287 23.955 1.00 77.00 99 SER A O 1
ATOM 762 N N . LEU A 1 100 ? -6.393 20.372 24.530 1.00 78.12 100 LEU A N 1
ATOM 763 C CA . LEU A 1 100 ? -5.026 20.890 24.636 1.00 78.12 100 LEU A CA 1
ATOM 764 C C . LEU A 1 100 ? -4.222 20.125 25.698 1.00 78.12 100 LEU A C 1
ATOM 766 O O . LEU A 1 100 ? -3.079 19.747 25.451 1.00 78.12 100 LEU A O 1
ATOM 770 N N . LYS A 1 101 ? -4.854 19.833 26.841 1.00 79.69 101 LYS A N 1
ATOM 771 C CA . LYS A 1 101 ? -4.246 19.070 27.933 1.00 79.69 101 LYS A CA 1
ATOM 772 C C . LYS A 1 101 ? -3.872 17.654 27.493 1.00 79.69 101 LYS A C 1
ATOM 774 O O . LYS A 1 101 ? -2.724 17.268 27.638 1.00 79.69 101 LYS A O 1
ATOM 779 N N . GLN A 1 102 ? -4.782 16.933 26.832 1.00 75.75 102 GLN A N 1
ATOM 780 C CA . GLN A 1 102 ? -4.474 15.603 26.283 1.00 75.75 102 GLN A CA 1
ATOM 781 C C . GLN A 1 102 ? -3.313 15.641 25.284 1.00 75.75 102 GLN A C 1
ATOM 783 O O . GLN A 1 102 ? -2.472 14.750 25.288 1.00 75.75 102 GLN A O 1
ATOM 788 N N . THR A 1 103 ? -3.229 16.684 24.450 1.00 76.69 103 THR A N 1
ATOM 789 C CA . THR A 1 103 ? -2.084 16.866 23.544 1.00 76.69 103 THR A CA 1
ATOM 790 C C . THR A 1 103 ? -0.768 17.029 24.311 1.00 76.69 103 THR A C 1
ATOM 792 O O . THR A 1 103 ? 0.244 16.462 23.903 1.00 76.69 103 THR A O 1
ATOM 795 N N . GLN A 1 104 ? -0.766 17.826 25.381 1.00 81.62 104 GLN A N 1
ATOM 796 C CA . GLN A 1 104 ? 0.421 18.065 26.206 1.00 81.62 104 GLN A CA 1
ATOM 797 C C . GLN A 1 104 ? 0.844 16.791 26.943 1.00 81.62 104 GLN A C 1
ATOM 799 O O . GLN A 1 104 ? 2.007 16.403 26.852 1.00 81.62 104 GLN A O 1
ATOM 804 N N . ASP A 1 105 ? -0.111 16.100 27.564 1.00 81.81 105 ASP A N 1
ATOM 805 C CA . ASP A 1 105 ? 0.110 14.845 28.284 1.00 81.81 105 ASP A CA 1
ATOM 806 C C . ASP A 1 105 ? 0.673 13.757 27.344 1.00 81.81 105 ASP A C 1
ATOM 808 O O . ASP A 1 105 ? 1.620 13.048 27.690 1.00 81.81 105 ASP A O 1
ATOM 812 N N . MET A 1 106 ? 0.158 13.667 26.108 1.00 78.19 106 MET A N 1
ATOM 813 C CA . MET A 1 106 ? 0.703 12.784 25.065 1.00 78.19 106 MET A CA 1
ATOM 814 C C . MET A 1 106 ? 2.154 13.127 24.712 1.00 78.19 106 MET A C 1
ATOM 816 O O . MET A 1 106 ? 2.996 12.233 24.617 1.00 78.19 106 MET A O 1
ATOM 820 N N . ALA A 1 107 ? 2.461 14.411 24.508 1.00 77.88 107 ALA A N 1
ATOM 821 C CA . ALA A 1 107 ? 3.809 14.852 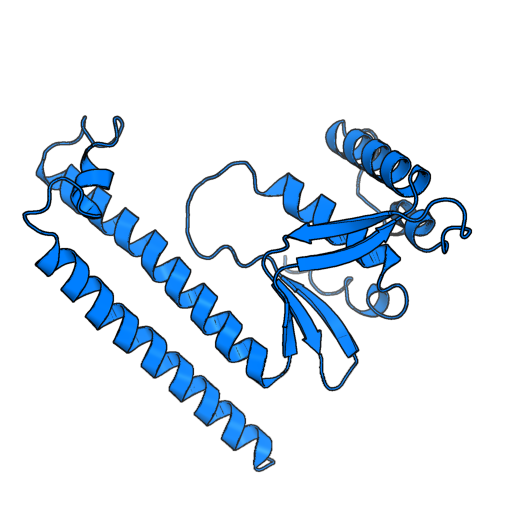24.155 1.00 77.88 107 ALA A CA 1
ATOM 822 C C . ALA A 1 107 ? 4.816 14.560 25.278 1.00 77.88 107 ALA A C 1
ATOM 824 O O . ALA A 1 107 ? 5.921 14.083 25.011 1.00 77.88 107 ALA A O 1
ATOM 825 N N . GLU A 1 108 ? 4.422 14.788 26.531 1.00 84.44 108 GLU A N 1
ATOM 826 C CA . GLU A 1 108 ? 5.245 14.484 27.700 1.00 84.44 108 GLU A CA 1
ATOM 827 C C . GLU A 1 108 ? 5.501 12.977 27.828 1.00 84.44 108 GLU A C 1
ATOM 829 O O . GLU A 1 108 ? 6.647 12.554 28.008 1.00 84.44 108 GLU A O 1
ATOM 834 N N . LEU A 1 109 ? 4.463 12.150 27.667 1.00 80.12 109 LEU A N 1
ATOM 835 C CA . LEU A 1 109 ? 4.593 10.693 27.698 1.00 80.12 109 LEU A CA 1
ATOM 836 C C . LEU A 1 109 ? 5.527 10.180 26.587 1.00 80.12 109 LEU A C 1
ATOM 838 O O . LEU A 1 109 ? 6.390 9.332 26.830 1.00 80.12 109 LEU A O 1
ATOM 842 N N . LEU A 1 110 ? 5.402 10.714 25.369 1.00 76.25 110 LEU A N 1
ATOM 843 C CA . LEU A 1 110 ? 6.276 10.370 24.244 1.00 76.25 110 LEU A CA 1
ATOM 844 C C . LEU A 1 110 ? 7.742 10.723 24.516 1.00 76.25 110 LEU A C 1
ATOM 846 O O . LEU A 1 110 ? 8.634 9.920 24.218 1.00 76.25 110 LEU A O 1
ATOM 850 N N . GLU A 1 111 ? 8.004 11.888 25.107 1.00 78.69 111 GLU A N 1
ATOM 851 C CA . GLU A 1 111 ? 9.358 12.287 25.494 1.00 78.69 111 GLU A CA 1
ATOM 852 C C . GLU A 1 111 ? 9.919 11.397 26.612 1.00 78.69 111 GLU A C 1
ATOM 854 O O . GLU A 1 111 ? 11.063 10.950 26.500 1.00 78.69 111 GLU A O 1
ATOM 859 N N . LYS A 1 112 ? 9.117 11.012 27.614 1.00 77.38 112 LYS A N 1
ATOM 860 C CA . LYS A 1 112 ? 9.526 10.040 28.650 1.00 77.38 112 LYS A CA 1
ATOM 861 C C . LYS A 1 112 ? 9.925 8.690 28.050 1.00 77.38 112 LYS A C 1
ATOM 863 O O . LYS A 1 112 ? 10.972 8.135 28.399 1.00 77.38 112 LYS A O 1
ATOM 868 N N . TYR A 1 113 ? 9.162 8.174 27.083 1.00 75.69 113 TYR A N 1
ATOM 869 C CA . TYR A 1 113 ? 9.521 6.935 26.378 1.00 75.69 113 TYR A CA 1
ATOM 870 C C . TYR A 1 113 ? 10.807 7.063 25.561 1.00 75.69 113 TYR A C 1
ATOM 872 O O . TYR A 1 113 ? 11.626 6.134 25.527 1.00 75.69 113 TYR A O 1
ATOM 880 N N . LYS A 1 114 ? 10.994 8.200 24.886 1.00 73.62 114 LYS A N 1
ATOM 881 C CA . LYS A 1 114 ? 12.193 8.494 24.090 1.00 73.62 114 LYS A CA 1
ATOM 882 C C . LYS A 1 114 ? 13.438 8.570 24.972 1.00 73.62 114 LYS A C 1
ATOM 884 O O . LYS A 1 114 ? 14.457 7.971 24.629 1.00 73.62 114 LYS A O 1
ATOM 889 N N . ARG A 1 115 ? 13.324 9.218 26.132 1.00 79.56 115 ARG A N 1
ATOM 890 C CA . ARG A 1 115 ? 14.372 9.325 27.161 1.00 79.56 115 ARG A CA 1
ATOM 891 C C . ARG A 1 115 ? 14.578 8.049 27.972 1.00 79.56 115 ARG A C 1
ATOM 893 O O . ARG A 1 115 ? 15.543 7.957 28.719 1.00 79.56 115 ARG A O 1
ATOM 900 N N . ARG A 1 116 ? 13.742 7.026 27.750 1.00 77.31 116 ARG A N 1
ATOM 901 C CA . ARG A 1 116 ? 13.782 5.723 28.438 1.00 77.31 116 ARG A CA 1
ATOM 902 C C . ARG A 1 116 ? 13.455 5.804 29.933 1.00 77.31 116 ARG A C 1
ATOM 904 O O . ARG A 1 116 ? 13.776 4.870 30.657 1.00 77.31 116 ARG A O 1
ATOM 911 N N . GLU A 1 117 ? 12.802 6.877 30.365 1.00 80.56 117 GLU A N 1
ATOM 912 C CA . GLU A 1 117 ? 12.398 7.102 31.759 1.00 80.56 117 GLU A CA 1
ATOM 913 C C . GLU A 1 117 ? 11.234 6.186 32.166 1.00 80.56 117 GLU A C 1
ATOM 915 O O . GLU A 1 117 ? 11.145 5.766 33.314 1.00 80.56 117 GLU A O 1
ATOM 920 N N . VAL A 1 118 ? 10.376 5.824 31.205 1.00 68.31 118 VAL A N 1
ATOM 921 C CA . VAL A 1 118 ? 9.273 4.868 31.378 1.00 68.31 118 VAL A CA 1
ATOM 922 C C . VAL A 1 118 ? 9.484 3.715 30.400 1.00 68.31 118 VAL A C 1
ATOM 924 O O . VAL A 1 118 ? 9.478 3.928 29.187 1.00 68.31 118 VAL A O 1
ATOM 927 N N . ARG A 1 119 ? 9.734 2.497 30.899 1.00 71.19 119 ARG A N 1
ATOM 928 C CA . ARG A 1 119 ? 9.848 1.266 30.096 1.00 71.19 119 ARG A CA 1
ATOM 929 C C . ARG A 1 119 ? 9.496 0.021 30.922 1.00 71.19 119 ARG A C 1
ATOM 931 O O . ARG A 1 119 ? 9.925 -0.051 32.071 1.00 71.19 119 ARG A O 1
ATOM 938 N N . PRO A 1 120 ? 8.863 -1.000 30.314 1.00 68.38 120 PRO A N 1
ATOM 939 C CA . PRO A 1 120 ? 8.248 -1.001 28.980 1.00 68.38 120 PRO A CA 1
ATOM 940 C C . PRO A 1 120 ? 6.930 -0.197 28.958 1.00 68.38 120 PRO A C 1
ATOM 942 O O . PRO A 1 120 ? 6.360 0.030 30.019 1.00 68.38 120 PRO A O 1
ATOM 945 N N . PRO A 1 121 ? 6.436 0.242 27.785 1.00 73.25 121 PRO A N 1
ATOM 946 C CA . PRO A 1 121 ? 5.098 0.824 27.678 1.00 73.25 121 PRO A CA 1
ATOM 947 C C . PRO A 1 121 ? 4.042 -0.161 28.179 1.00 73.25 121 PRO A C 1
ATOM 949 O O . PRO A 1 121 ? 4.052 -1.331 27.785 1.00 73.25 121 PRO A O 1
ATOM 952 N N . THR A 1 122 ? 3.128 0.311 29.017 1.00 75.06 122 THR A N 1
ATOM 953 C CA . THR A 1 122 ? 2.029 -0.488 29.567 1.00 75.06 122 THR A CA 1
ATOM 954 C C . THR A 1 122 ? 0.680 0.061 29.118 1.00 75.06 122 THR A C 1
ATOM 956 O O . THR A 1 122 ? 0.567 1.197 28.664 1.00 75.06 122 THR A O 1
ATOM 959 N N . THR A 1 123 ? -0.380 -0.739 29.237 1.00 72.38 123 THR A N 1
ATOM 960 C CA . THR A 1 123 ? -1.746 -0.266 28.958 1.00 72.38 123 THR A CA 1
ATOM 961 C C . THR A 1 123 ? -2.193 0.840 29.907 1.00 72.38 123 THR A C 1
ATOM 963 O O . THR A 1 123 ? -3.092 1.605 29.557 1.00 72.38 123 THR A O 1
ATOM 966 N N . ASP A 1 124 ? -1.594 0.915 31.094 1.00 74.94 124 ASP A N 1
ATOM 967 C CA . ASP A 1 124 ? -1.963 1.873 32.133 1.00 74.94 124 ASP A CA 1
ATOM 968 C C . ASP A 1 124 ? -1.515 3.291 31.773 1.00 74.94 124 ASP A C 1
ATOM 970 O O . ASP A 1 124 ? -2.254 4.251 32.002 1.00 74.94 124 ASP A O 1
ATOM 974 N N . ASP A 1 125 ? -0.384 3.403 31.071 1.00 71.94 125 ASP A N 1
ATOM 975 C CA . ASP A 1 125 ? 0.173 4.668 30.584 1.00 71.94 125 ASP A CA 1
ATOM 976 C C . ASP A 1 125 ? -0.803 5.441 29.683 1.00 71.94 125 ASP A C 1
ATOM 978 O O . ASP A 1 125 ? -0.720 6.659 29.585 1.00 71.94 125 ASP A O 1
ATOM 982 N N . TYR A 1 126 ? -1.756 4.753 29.048 1.00 74.19 126 TYR A N 1
ATOM 983 C CA . TYR A 1 126 ? -2.706 5.339 28.099 1.00 74.19 126 TYR A CA 1
ATOM 984 C C . TYR A 1 126 ? -4.116 5.524 28.674 1.00 74.19 126 TYR A C 1
ATOM 986 O O . TYR A 1 126 ? -4.998 6.028 27.979 1.00 74.19 126 TYR A O 1
ATOM 994 N N . GLN A 1 127 ? -4.378 5.141 29.930 1.00 78.50 127 GLN A N 1
ATOM 995 C CA . GLN A 1 127 ? -5.743 5.193 30.483 1.00 78.50 127 GLN A CA 1
ATOM 996 C C . GLN A 1 127 ? -6.288 6.621 30.562 1.00 78.50 127 GLN A C 1
ATOM 998 O O . GLN A 1 127 ? -7.487 6.828 30.384 1.00 78.50 127 GLN A O 1
ATOM 1003 N N . PHE A 1 128 ? -5.422 7.622 30.744 1.00 73.00 128 PHE A N 1
ATOM 1004 C CA . PHE A 1 128 ? -5.836 9.028 30.767 1.00 73.00 128 PHE A CA 1
ATOM 1005 C C . PHE A 1 128 ? -6.425 9.499 29.423 1.00 73.00 128 PHE A C 1
ATOM 1007 O O . PHE A 1 128 ? -7.265 10.399 29.405 1.00 73.00 128 PHE A O 1
ATOM 1014 N N . LEU A 1 129 ? -6.055 8.853 28.308 1.00 70.19 129 LEU A N 1
ATOM 1015 C CA . LEU A 1 129 ? -6.621 9.110 26.980 1.00 70.19 129 LEU A CA 1
ATOM 1016 C C . LEU A 1 129 ? -8.076 8.632 26.874 1.00 70.19 129 LEU A C 1
ATOM 1018 O O . LEU A 1 129 ? -8.803 9.035 25.980 1.00 70.19 129 LEU A O 1
ATOM 1022 N N . ARG A 1 130 ? -8.553 7.789 27.787 1.00 69.69 130 ARG A N 1
ATOM 1023 C CA . ARG A 1 130 ? -9.935 7.286 27.745 1.00 69.69 130 ARG A CA 1
ATOM 1024 C C . ARG A 1 130 ? -10.942 8.249 28.343 1.00 69.69 130 ARG A C 1
ATOM 1026 O O . ARG A 1 130 ? -12.144 8.129 28.100 1.00 69.69 130 ARG A O 1
ATOM 1033 N N . THR A 1 131 ? -10.463 9.184 29.152 1.00 69.75 131 THR A N 1
ATOM 1034 C CA . THR A 1 131 ? -11.303 10.180 29.796 1.00 69.75 131 THR A CA 1
ATOM 1035 C C . THR A 1 131 ? -11.802 11.146 28.731 1.00 69.75 131 THR A C 1
ATOM 1037 O O . THR A 1 131 ? -11.007 11.825 28.078 1.00 69.75 131 THR A O 1
ATOM 1040 N N . LYS A 1 132 ? -13.127 11.203 28.538 1.00 63.94 132 LYS A N 1
ATOM 1041 C CA . LYS A 1 132 ? -13.730 12.168 27.617 1.00 63.94 132 LYS A CA 1
ATOM 1042 C C . LYS A 1 132 ? -13.352 13.581 28.074 1.00 63.94 132 LYS A C 1
ATOM 1044 O O . LYS A 1 132 ? -13.604 13.913 29.233 1.00 63.94 132 LYS A O 1
ATOM 1049 N N . PRO A 1 133 ? -12.755 14.402 27.202 1.00 63.09 133 PRO A N 1
ATOM 1050 C CA . PRO A 1 133 ? -12.441 15.774 27.557 1.00 63.09 133 PRO A CA 1
ATOM 1051 C C . PRO A 1 133 ? -13.732 16.562 27.820 1.00 63.09 133 PRO A C 1
ATOM 1053 O O . PRO A 1 133 ? -14.701 16.450 27.069 1.00 63.09 133 PRO A O 1
ATOM 1056 N N . THR A 1 134 ? -13.745 17.349 28.897 1.00 61.75 134 THR A N 1
ATOM 1057 C CA . THR A 1 134 ? -14.797 18.337 29.175 1.00 61.75 134 THR A CA 1
ATOM 1058 C C . THR A 1 134 ? -14.840 19.338 28.015 1.00 61.75 134 THR A C 1
ATOM 1060 O O . THR A 1 134 ? -13.785 19.701 27.504 1.00 61.75 134 THR A O 1
ATOM 1063 N N . GLU A 1 135 ? -16.028 19.785 27.592 1.00 57.38 135 GLU A N 1
ATOM 1064 C CA . GLU A 1 135 ? -16.292 20.552 26.348 1.00 57.38 135 GLU A CA 1
ATOM 1065 C C . GLU A 1 135 ? -15.462 21.839 26.134 1.00 57.38 135 GLU A C 1
ATOM 1067 O O . GLU A 1 135 ? -15.515 22.461 25.073 1.00 57.38 135 GLU A O 1
ATOM 1072 N N . GLN A 1 136 ? -14.667 22.252 27.116 1.00 55.41 136 GLN A N 1
ATOM 1073 C CA . GLN A 1 136 ? -13.826 23.436 27.055 1.00 55.41 136 GLN A CA 1
ATOM 1074 C C . GLN A 1 136 ? -12.618 23.192 26.128 1.00 55.41 136 GLN A C 1
ATOM 1076 O O . GLN A 1 136 ? -11.621 22.579 26.504 1.00 55.41 136 GLN A O 1
ATOM 1081 N N . ALA A 1 137 ? -12.735 23.719 24.904 1.00 60.81 137 ALA A N 1
ATOM 1082 C CA . ALA A 1 137 ? -11.705 23.804 23.862 1.00 60.81 137 ALA A CA 1
ATOM 1083 C C . ALA A 1 137 ? -11.236 22.460 23.266 1.00 60.81 137 ALA A C 1
ATOM 1085 O O . ALA A 1 137 ? -10.047 22.129 23.263 1.00 60.81 137 ALA A O 1
ATOM 1086 N N . LEU A 1 138 ? -12.175 21.699 22.695 1.00 65.88 138 LEU A N 1
ATOM 1087 C CA . LEU A 1 138 ? -11.845 20.582 21.806 1.00 65.88 138 LEU A CA 1
ATOM 1088 C C . LEU A 1 138 ? -11.325 21.111 20.469 1.00 65.88 138 LEU A C 1
ATOM 1090 O O . LEU A 1 138 ? -12.010 21.864 19.780 1.00 65.88 138 LEU A O 1
ATOM 1094 N N . VAL A 1 139 ? -10.132 20.673 20.075 1.00 68.62 139 VAL A N 1
ATOM 1095 C CA . VAL A 1 139 ? -9.594 20.917 18.736 1.00 68.62 139 VAL A CA 1
ATOM 1096 C C . VAL A 1 139 ? -9.682 19.613 17.960 1.00 68.62 139 VAL A C 1
ATOM 1098 O O . VAL A 1 139 ? -9.192 18.576 18.412 1.00 68.62 139 VAL A O 1
ATOM 1101 N N . THR A 1 140 ? -10.307 19.649 16.782 1.00 70.06 140 THR A N 1
ATOM 1102 C CA . THR A 1 140 ? -10.273 18.495 15.879 1.00 70.06 140 THR A CA 1
ATOM 1103 C C . THR A 1 140 ? -8.858 18.366 15.348 1.00 70.06 140 THR A C 1
ATOM 1105 O O . THR A 1 140 ? -8.392 19.216 14.588 1.00 70.06 140 THR A O 1
ATOM 1108 N N . LYS A 1 141 ? -8.165 17.306 15.753 1.00 65.94 141 LYS A N 1
ATOM 1109 C CA . LYS A 1 141 ? -6.862 16.968 15.197 1.00 65.94 141 LYS A CA 1
ATOM 1110 C C . LYS A 1 141 ? -7.032 15.881 14.161 1.00 65.94 141 LYS A C 1
ATOM 1112 O O . LYS A 1 141 ? -7.648 14.851 14.423 1.00 65.94 141 LYS A O 1
ATOM 1117 N N . ARG A 1 142 ? -6.461 16.135 12.990 1.00 66.62 142 ARG A N 1
ATOM 1118 C CA . ARG A 1 142 ? -6.297 15.162 11.921 1.00 66.62 142 ARG A CA 1
ATOM 1119 C C . ARG A 1 142 ? -4.843 14.719 11.903 1.00 66.62 142 ARG A C 1
ATOM 1121 O O . ARG A 1 142 ? -3.944 15.548 12.000 1.00 66.62 142 ARG A O 1
ATOM 1128 N N . HIS A 1 143 ? -4.640 13.424 11.755 1.00 65.88 143 HIS A N 1
ATOM 1129 C CA . HIS A 1 143 ? -3.351 12.835 11.457 1.00 65.88 143 HIS A CA 1
ATOM 1130 C C . HIS A 1 143 ? -3.503 12.009 10.195 1.00 65.88 143 HIS A C 1
ATOM 1132 O O . HIS A 1 143 ? -4.384 11.149 10.106 1.00 65.88 143 HIS A O 1
ATOM 1138 N N . ASP A 1 144 ? -2.654 12.288 9.216 1.00 59.12 144 ASP A N 1
ATOM 1139 C CA . ASP A 1 144 ? -2.571 11.463 8.025 1.00 59.12 144 ASP A CA 1
ATOM 1140 C C . ASP A 1 144 ? -1.879 10.163 8.435 1.00 59.12 144 ASP A C 1
ATOM 1142 O O . ASP A 1 144 ? -0.741 10.142 8.895 1.00 59.12 144 ASP A O 1
ATOM 1146 N N . SER A 1 145 ? -2.649 9.085 8.431 1.00 59.84 145 SER A N 1
ATOM 1147 C CA . SER A 1 145 ? -2.181 7.735 8.726 1.00 59.84 145 SER A CA 1
ATOM 1148 C C . SER A 1 145 ? -2.217 6.965 7.427 1.00 59.84 145 SER A C 1
ATOM 1150 O O . SER A 1 145 ? -3.196 7.129 6.703 1.00 59.84 145 SER A O 1
ATOM 1152 N N . ASP A 1 146 ? -1.264 6.071 7.193 1.00 62.16 146 ASP A N 1
ATOM 1153 C CA . ASP A 1 146 ? -1.249 5.255 5.978 1.00 62.16 146 ASP A CA 1
ATOM 1154 C C . ASP A 1 146 ? -2.625 4.626 5.698 1.00 62.16 146 ASP A C 1
ATOM 1156 O O . ASP A 1 146 ? -3.262 4.995 4.713 1.00 62.16 146 ASP A O 1
ATOM 1160 N N . TYR A 1 147 ? -3.152 3.784 6.604 1.00 71.94 147 TYR A N 1
ATOM 1161 C CA . TYR A 1 147 ? -4.490 3.199 6.449 1.00 71.94 147 TYR A CA 1
ATOM 1162 C C . TYR A 1 147 ? -5.248 3.026 7.768 1.00 71.94 147 TYR A C 1
ATOM 1164 O O . TYR A 1 147 ? -4.821 2.347 8.699 1.00 71.94 147 TYR A O 1
ATOM 1172 N N . TYR A 1 148 ? -6.452 3.582 7.813 1.00 77.75 148 TYR A N 1
ATOM 1173 C CA . TYR A 1 148 ? -7.455 3.382 8.847 1.00 77.75 148 TYR A CA 1
ATOM 1174 C C . TYR A 1 148 ? -8.592 2.521 8.286 1.00 77.75 148 TYR A C 1
ATOM 1176 O O . TYR A 1 148 ? -9.351 2.966 7.428 1.00 77.75 148 TYR A O 1
ATOM 1184 N N . LEU A 1 149 ? -8.688 1.275 8.753 1.00 81.69 149 LEU A N 1
ATOM 1185 C CA . LEU A 1 149 ? -9.704 0.316 8.325 1.00 81.69 149 LEU A CA 1
ATOM 1186 C C . LEU A 1 149 ? -10.818 0.214 9.363 1.00 81.69 149 LEU A C 1
ATOM 1188 O O . LEU A 1 149 ? -10.535 0.101 10.555 1.00 81.69 149 LEU A O 1
ATOM 1192 N N . ILE A 1 150 ? -12.066 0.177 8.913 1.00 83.75 150 ILE A N 1
ATOM 1193 C CA . ILE A 1 150 ? -13.243 -0.066 9.751 1.00 83.75 150 ILE A CA 1
ATOM 1194 C C . ILE A 1 150 ? -13.937 -1.317 9.227 1.00 83.75 150 ILE A C 1
ATOM 1196 O O . ILE A 1 150 ? -14.322 -1.377 8.061 1.00 83.75 150 ILE A O 1
ATOM 1200 N N . ASP A 1 151 ? -14.054 -2.337 10.064 1.00 84.94 151 ASP A N 1
ATOM 1201 C CA . ASP A 1 151 ? -14.784 -3.560 9.753 1.00 84.94 151 ASP A CA 1
ATOM 1202 C C . ASP A 1 151 ? -16.276 -3.245 9.663 1.00 84.94 151 ASP A C 1
ATOM 1204 O O . ASP A 1 151 ? -16.877 -2.762 10.627 1.00 84.94 151 ASP A O 1
ATOM 1208 N N . LYS A 1 152 ? -16.863 -3.512 8.495 1.00 82.62 152 LYS A N 1
ATOM 1209 C CA . LYS A 1 152 ? -18.271 -3.220 8.215 1.00 82.62 152 LYS A CA 1
ATOM 1210 C C . LYS A 1 152 ? -19.223 -4.095 9.035 1.00 82.62 152 LYS A C 1
ATOM 1212 O O . LYS A 1 152 ? -20.348 -3.676 9.283 1.00 82.62 152 LYS A O 1
ATOM 1217 N N . GLU A 1 153 ? -18.791 -5.282 9.458 1.00 82.69 153 GLU A N 1
ATOM 1218 C CA . GLU A 1 153 ? -19.621 -6.226 10.213 1.00 82.69 153 GLU A CA 1
ATOM 1219 C C . GLU A 1 153 ? -19.506 -5.992 11.719 1.00 82.69 153 GLU A C 1
ATOM 1221 O O . GLU A 1 153 ? -20.507 -5.929 12.433 1.00 82.69 153 GLU A O 1
ATOM 1226 N N . THR A 1 154 ? -18.278 -5.855 12.224 1.00 84.00 154 THR A N 1
ATOM 1227 C CA . THR A 1 154 ? -18.033 -5.789 13.674 1.00 84.00 154 THR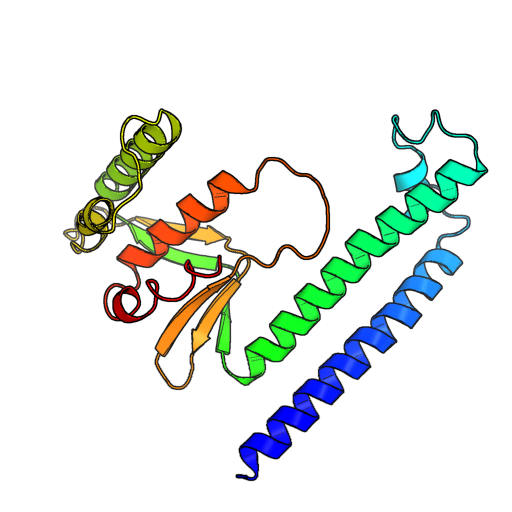 A CA 1
ATOM 1228 C C . THR A 1 154 ? -17.934 -4.365 14.219 1.00 84.00 154 THR A C 1
ATOM 1230 O O . THR A 1 154 ? -18.037 -4.161 15.436 1.00 84.00 154 THR A O 1
ATOM 1233 N N . GLY A 1 155 ? -17.706 -3.378 13.347 1.00 81.50 155 GLY A N 1
ATOM 1234 C CA . GLY A 1 155 ? -17.335 -2.018 13.734 1.00 81.50 155 GLY A CA 1
ATOM 1235 C C . GLY A 1 155 ? -15.957 -1.940 14.401 1.00 81.50 155 GLY A C 1
ATOM 1236 O O . GLY A 1 155 ? -15.636 -0.936 15.039 1.00 81.50 155 GLY A O 1
ATOM 1237 N N . GLU A 1 156 ? -15.139 -2.998 14.326 1.00 79.19 156 GLU A N 1
ATOM 1238 C CA . GLU A 1 156 ? -13.752 -2.964 14.787 1.00 79.19 156 GLU A CA 1
ATOM 1239 C C . GLU A 1 156 ? -12.906 -2.100 13.852 1.00 79.19 156 GLU A C 1
ATOM 1241 O O . GLU A 1 156 ? -13.170 -1.956 12.665 1.00 79.19 156 GLU A O 1
ATOM 1246 N N . ASN A 1 157 ? -11.878 -1.474 14.403 1.00 77.69 157 ASN A N 1
ATOM 1247 C CA . ASN A 1 157 ? -11.169 -0.398 13.733 1.00 77.69 157 ASN A CA 1
ATOM 1248 C C . ASN A 1 157 ? -9.673 -0.675 13.779 1.00 77.69 157 ASN A C 1
ATOM 1250 O O . ASN A 1 157 ? -9.047 -0.609 14.835 1.00 77.69 157 ASN A O 1
ATOM 1254 N N . PHE A 1 158 ? -9.048 -0.864 12.630 1.00 77.06 158 PHE A N 1
ATOM 1255 C CA . PHE A 1 158 ? -7.641 -1.229 12.496 1.00 77.06 158 PHE A CA 1
ATOM 1256 C C . PHE A 1 158 ? -6.847 -0.052 11.948 1.00 77.06 158 PHE A C 1
ATOM 1258 O O . PHE A 1 158 ? -7.365 0.761 11.192 1.00 77.06 158 PHE A O 1
ATOM 1265 N N . LEU A 1 159 ? -5.640 0.148 12.462 1.00 74.00 159 LEU A N 1
ATOM 1266 C CA . LEU A 1 159 ? -4.703 1.127 11.926 1.00 74.00 159 LEU A CA 1
ATOM 1267 C C . LEU A 1 159 ? -3.547 0.312 11.370 1.00 74.00 159 LEU A C 1
ATOM 1269 O O . LEU A 1 159 ? -2.982 -0.496 12.109 1.00 74.00 159 LEU A O 1
ATOM 1273 N N . ILE A 1 160 ? -3.277 0.462 10.083 1.00 69.12 160 ILE A N 1
ATOM 1274 C CA . ILE A 1 160 ? -2.264 -0.299 9.368 1.00 69.12 160 ILE A CA 1
ATOM 1275 C C . ILE A 1 160 ? -1.335 0.689 8.676 1.00 69.12 160 ILE A C 1
ATOM 1277 O O . ILE A 1 160 ? -1.773 1.572 7.945 1.00 69.12 160 ILE A O 1
ATOM 1281 N N . GLU A 1 161 ? -0.049 0.504 8.921 1.00 65.25 161 GLU A N 1
ATOM 1282 C CA . GLU A 1 161 ? 1.048 1.159 8.225 1.00 65.25 161 GLU A CA 1
ATOM 1283 C C . GLU A 1 161 ? 1.651 0.106 7.292 1.00 65.25 161 GLU A C 1
ATOM 1285 O O . GLU A 1 161 ? 2.280 -0.856 7.736 1.00 65.25 161 GLU A O 1
ATOM 1290 N N . LEU A 1 162 ? 1.330 0.206 5.998 1.00 59.94 162 LEU A N 1
ATOM 1291 C CA . LEU A 1 162 ? 1.850 -0.697 4.975 1.00 59.94 162 LEU A CA 1
ATOM 1292 C C . LEU A 1 162 ? 3.137 -0.082 4.439 1.00 59.94 162 LEU A C 1
ATOM 1294 O O . LEU A 1 162 ? 3.101 0.898 3.708 1.00 59.94 162 LEU A O 1
ATOM 1298 N N . LYS A 1 163 ? 4.279 -0.664 4.798 1.00 60.78 163 LYS A N 1
ATOM 1299 C CA . LYS A 1 163 ? 5.583 -0.277 4.252 1.00 60.78 163 LYS A CA 1
ATOM 1300 C C . LYS A 1 163 ? 6.169 -1.469 3.507 1.00 60.78 163 LYS A C 1
ATOM 1302 O O . LYS A 1 163 ? 6.923 -2.260 4.070 1.00 60.78 163 LYS A O 1
ATOM 1307 N N . ILE A 1 164 ? 5.747 -1.630 2.256 1.00 54.31 164 ILE A N 1
ATOM 1308 C CA . ILE A 1 164 ? 6.272 -2.636 1.331 1.00 54.31 164 ILE A CA 1
ATOM 1309 C C . ILE A 1 164 ? 7.109 -1.852 0.322 1.00 54.31 164 ILE A C 1
ATOM 1311 O O . ILE A 1 164 ? 6.560 -1.249 -0.584 1.00 54.31 164 ILE A O 1
ATOM 1315 N N . GLY A 1 165 ? 8.413 -1.748 0.558 1.00 47.50 165 GLY A N 1
ATOM 1316 C CA . GLY A 1 165 ? 9.325 -0.896 -0.212 1.00 47.50 165 GLY A CA 1
ATOM 1317 C C . GLY A 1 165 ? 10.459 -0.426 0.689 1.00 47.50 165 GLY A C 1
ATOM 1318 O O . GLY A 1 165 ? 10.226 0.234 1.704 1.00 47.50 165 GLY A O 1
ATOM 1319 N N . GLY A 1 166 ? 11.675 -0.852 0.376 1.00 45.12 166 GLY A N 1
ATOM 1320 C CA . GLY A 1 166 ? 12.858 -0.622 1.186 1.00 45.12 166 GLY A CA 1
ATOM 1321 C C . GLY A 1 166 ? 13.514 0.702 0.843 1.00 45.12 166 GLY A C 1
ATOM 1322 O O . GLY A 1 166 ? 14.618 0.706 0.309 1.00 45.12 166 GLY A O 1
ATOM 1323 N N . ASP A 1 167 ? 12.890 1.821 1.214 1.00 47.03 167 ASP A N 1
ATOM 1324 C CA . ASP A 1 167 ? 13.712 2.970 1.581 1.00 47.03 167 ASP A CA 1
ATOM 1325 C C . ASP A 1 167 ? 14.057 2.804 3.060 1.00 47.03 167 ASP A C 1
ATOM 1327 O O . ASP A 1 167 ? 13.178 2.682 3.920 1.00 47.03 167 ASP A O 1
ATOM 1331 N N . LEU A 1 168 ? 15.350 2.716 3.358 1.00 41.88 168 LEU A N 1
ATOM 1332 C CA . LEU A 1 168 ? 15.894 2.640 4.715 1.00 41.88 168 LEU A CA 1
ATOM 1333 C C . LEU A 1 168 ? 15.724 4.001 5.423 1.00 41.88 168 LEU A C 1
ATOM 1335 O O . LEU A 1 168 ? 16.684 4.548 5.962 1.00 41.88 168 LEU A O 1
ATOM 1339 N N . ASP A 1 169 ? 14.527 4.593 5.398 1.00 43.75 169 ASP A N 1
ATOM 1340 C CA . ASP A 1 169 ? 14.273 5.875 6.044 1.00 43.75 169 ASP A CA 1
ATOM 1341 C C . ASP A 1 169 ? 14.073 5.653 7.553 1.00 43.75 169 ASP A C 1
ATOM 1343 O O . ASP A 1 169 ? 13.176 4.947 8.026 1.00 43.75 169 ASP A O 1
ATOM 1347 N N . ASN A 1 170 ? 14.947 6.281 8.337 1.00 37.34 170 ASN A N 1
ATOM 1348 C CA . ASN A 1 170 ? 15.047 6.188 9.797 1.00 37.34 170 ASN A CA 1
ATOM 1349 C C . ASN A 1 170 ? 13.821 6.751 10.554 1.00 37.34 170 ASN A C 1
ATOM 1351 O O . ASN A 1 170 ? 13.809 6.779 11.787 1.00 37.34 170 ASN A O 1
ATOM 1355 N N . LYS A 1 171 ? 12.775 7.213 9.859 1.00 45.19 171 LYS A N 1
ATOM 1356 C CA . LYS A 1 171 ? 11.561 7.810 10.457 1.00 45.19 171 LYS A CA 1
ATOM 1357 C C . LYS A 1 171 ? 10.574 6.792 11.042 1.00 45.19 171 LYS A C 1
ATOM 1359 O O . LYS A 1 171 ? 9.641 7.184 11.742 1.00 45.19 171 LYS A O 1
ATOM 1364 N N . LYS A 1 172 ? 10.838 5.501 10.827 1.00 49.38 172 LYS A N 1
ATOM 1365 C CA . LYS A 1 172 ? 9.986 4.342 11.137 1.00 49.38 172 LYS A CA 1
ATOM 1366 C C . LYS A 1 172 ? 9.359 4.311 12.544 1.00 49.38 172 LYS A C 1
ATOM 1368 O O . LYS A 1 172 ? 8.244 3.853 12.695 1.00 49.38 172 LYS A O 1
ATOM 1373 N N . ALA A 1 173 ? 10.025 4.811 13.589 1.00 47.50 173 ALA A N 1
ATOM 1374 C CA . ALA A 1 173 ? 9.590 4.573 14.976 1.00 47.50 173 ALA A CA 1
ATOM 1375 C C . ALA A 1 173 ? 8.709 5.670 15.619 1.00 47.50 173 ALA A C 1
ATOM 1377 O O . ALA A 1 173 ? 8.222 5.479 16.740 1.00 47.50 173 ALA A O 1
ATOM 1378 N N . ARG A 1 174 ? 8.562 6.847 14.990 1.00 46.50 174 ARG A N 1
ATOM 1379 C CA . ARG A 1 174 ? 7.872 8.003 15.602 1.00 46.50 174 ARG A CA 1
ATOM 1380 C C . ARG A 1 174 ? 6.424 8.149 15.129 1.00 46.50 174 ARG A C 1
ATOM 1382 O O . ARG A 1 174 ? 5.549 8.324 15.975 1.00 46.50 174 ARG A O 1
ATOM 1389 N N . SER A 1 175 ? 6.175 8.008 13.826 1.00 52.06 175 SER A N 1
ATOM 1390 C CA . SER A 1 175 ? 4.829 8.060 13.227 1.00 52.06 175 SER A CA 1
ATOM 1391 C C . SER A 1 175 ? 3.893 6.999 13.819 1.00 52.06 175 SER A C 1
ATOM 1393 O O . SER A 1 175 ? 2.768 7.314 14.206 1.00 52.06 175 SER A O 1
ATOM 1395 N N . GLU A 1 176 ? 4.397 5.775 14.009 1.00 47.81 176 GLU A N 1
ATOM 1396 C CA . GLU A 1 176 ? 3.662 4.637 14.585 1.00 47.81 176 GLU A CA 1
ATOM 1397 C C . GLU A 1 176 ? 3.085 4.939 15.985 1.00 47.81 176 GLU A C 1
ATOM 1399 O O . GLU A 1 176 ? 1.966 4.531 16.324 1.00 47.81 176 GLU A O 1
ATOM 1404 N N . LYS A 1 177 ? 3.842 5.674 16.816 1.00 52.53 177 LYS A N 1
ATOM 1405 C CA . LYS A 1 177 ? 3.451 6.010 18.195 1.00 52.53 177 LYS A CA 1
ATOM 1406 C C . LYS A 1 177 ? 2.454 7.159 18.252 1.00 52.53 177 LYS A C 1
ATOM 1408 O O . LYS A 1 177 ? 1.547 7.122 19.081 1.00 52.53 177 LYS A O 1
ATOM 1413 N N . GLU A 1 178 ? 2.615 8.155 17.386 1.00 48.53 178 GLU A N 1
ATOM 1414 C CA . GLU A 1 178 ? 1.745 9.334 17.331 1.00 48.53 178 GLU A CA 1
ATOM 1415 C C . GLU A 1 178 ? 0.349 8.966 16.780 1.00 48.53 178 GLU A C 1
ATOM 1417 O O . GLU A 1 178 ? -0.667 9.380 17.346 1.00 48.53 178 GLU A O 1
ATOM 1422 N N . ALA A 1 179 ? 0.270 8.092 15.769 1.00 49.38 179 ALA A N 1
ATOM 1423 C CA . ALA A 1 179 ? -0.994 7.691 15.145 1.00 49.38 179 ALA A CA 1
ATOM 1424 C C . ALA A 1 179 ? -1.869 6.764 16.022 1.00 49.38 179 ALA A C 1
ATOM 1426 O O . ALA A 1 179 ? -3.099 6.866 16.000 1.00 49.38 179 ALA A O 1
ATOM 1427 N N . CYS A 1 180 ? -1.268 5.886 16.841 1.00 48.94 180 CYS A N 1
ATOM 1428 C CA . CYS A 1 180 ? -2.022 5.039 17.780 1.00 48.94 180 CYS A CA 1
ATOM 1429 C C . CYS A 1 180 ? -2.764 5.858 18.856 1.00 48.94 180 CYS A C 1
ATOM 1431 O O . CYS A 1 180 ? -3.900 5.534 19.196 1.00 48.94 180 CYS A O 1
ATOM 1433 N N . GLN A 1 181 ? -2.161 6.940 19.353 1.00 47.22 181 GLN A N 1
ATOM 1434 C CA . GLN A 1 181 ? -2.686 7.710 20.491 1.00 47.22 181 GLN A CA 1
ATOM 1435 C C . GLN A 1 181 ? -3.912 8.562 20.127 1.00 47.22 181 GLN A C 1
ATOM 1437 O O . GLN A 1 181 ? -4.833 8.706 20.928 1.00 47.22 181 GLN A O 1
ATOM 1442 N N . ILE A 1 182 ? -3.981 9.064 18.890 1.00 45.06 182 ILE A N 1
ATOM 1443 C CA . ILE A 1 182 ? -5.144 9.815 18.372 1.00 45.06 182 ILE A CA 1
ATOM 1444 C C . ILE A 1 182 ? -6.388 8.912 18.286 1.00 45.06 182 ILE A C 1
ATOM 1446 O O . ILE A 1 182 ? -7.529 9.355 18.460 1.00 45.06 182 ILE A O 1
ATOM 1450 N N . LYS A 1 183 ? -6.171 7.613 18.060 1.00 39.34 183 LYS A N 1
ATOM 1451 C CA . LYS A 1 183 ? -7.230 6.614 17.944 1.00 39.34 183 LYS A CA 1
ATOM 1452 C C . LYS A 1 183 ? -7.805 6.184 19.297 1.00 39.34 183 LYS A C 1
ATOM 1454 O O . LYS A 1 183 ? -9.003 5.920 19.367 1.00 39.34 183 LYS A O 1
ATOM 1459 N N . ASP A 1 184 ? -7.002 6.165 20.362 1.00 45.59 184 ASP A N 1
ATOM 1460 C CA . ASP A 1 184 ? -7.460 5.763 21.702 1.00 45.59 184 ASP A CA 1
ATOM 1461 C C . ASP A 1 184 ? -8.542 6.697 22.276 1.00 45.59 184 ASP A C 1
ATOM 1463 O O . ASP A 1 184 ? -9.419 6.230 23.003 1.00 45.59 184 ASP A O 1
ATOM 1467 N N . ILE A 1 185 ? -8.573 7.974 21.871 1.00 38.34 185 ILE A N 1
ATOM 1468 C CA . ILE A 1 185 ? -9.635 8.926 22.257 1.00 38.34 185 ILE A CA 1
ATOM 1469 C C . ILE A 1 185 ? -10.891 8.781 21.383 1.00 38.34 185 ILE A C 1
ATOM 1471 O O . ILE A 1 185 ? -12.012 8.931 21.871 1.00 38.34 185 ILE A O 1
ATOM 1475 N N . THR A 1 186 ? -10.733 8.428 20.104 1.00 32.47 186 THR A N 1
ATOM 1476 C CA . THR A 1 186 ? -11.863 8.320 19.159 1.00 32.47 186 THR A CA 1
ATOM 1477 C C . THR A 1 186 ? -12.557 6.952 19.227 1.00 32.47 186 THR A C 1
ATOM 1479 O O . THR A 1 186 ? -13.720 6.828 18.849 1.00 32.47 186 THR A O 1
ATOM 1482 N N . LEU A 1 187 ? -11.882 5.915 19.740 1.00 33.94 187 LEU A N 1
ATOM 1483 C CA . LEU A 1 187 ? -12.353 4.534 19.652 1.00 33.94 187 LEU A CA 1
ATOM 1484 C C . LEU A 1 187 ? -12.250 3.722 20.951 1.00 33.94 187 LEU A C 1
ATOM 1486 O O . LEU A 1 187 ? -11.846 2.555 20.964 1.00 33.94 187 LEU A O 1
ATOM 1490 N N . CYS A 1 188 ? -12.655 4.306 22.070 1.00 29.66 188 CYS A N 1
ATOM 1491 C CA . CYS A 1 188 ? -12.529 3.648 23.366 1.00 29.66 188 CYS A CA 1
ATOM 1492 C C . CYS A 1 188 ? -13.623 2.620 23.716 1.00 29.66 188 CYS A C 1
ATOM 1494 O O . CYS A 1 188 ? -14.038 2.547 24.868 1.00 29.66 188 CYS A O 1
ATOM 1496 N N . LEU A 1 189 ? -14.072 1.770 22.777 1.00 28.16 189 LEU A N 1
ATOM 1497 C CA . LEU A 1 189 ? -15.043 0.715 23.125 1.00 28.16 189 LEU A CA 1
ATOM 1498 C C . LEU A 1 189 ? -14.672 -0.746 22.836 1.00 28.16 189 LEU A C 1
ATOM 1500 O O . LEU A 1 189 ? -15.289 -1.595 23.469 1.00 28.16 189 LEU A O 1
ATOM 1504 N N . LYS A 1 190 ? -13.665 -1.114 22.021 1.00 30.27 190 LYS A N 1
ATOM 1505 C CA . LYS A 1 190 ? -13.413 -2.565 21.769 1.00 30.27 190 LYS A CA 1
ATOM 1506 C C . LYS A 1 190 ? -11.974 -3.051 21.518 1.00 30.27 190 LYS A C 1
ATOM 1508 O O . LYS A 1 190 ? -11.743 -4.252 21.635 1.00 30.27 190 LYS A O 1
ATOM 1513 N N . LEU A 1 191 ? -10.982 -2.192 21.256 1.00 31.72 191 LEU A N 1
ATOM 1514 C CA . LEU A 1 191 ? -9.648 -2.657 20.811 1.00 31.72 191 LEU A CA 1
ATOM 1515 C C . LEU A 1 191 ? -8.759 -3.324 21.883 1.00 31.72 191 LEU A C 1
ATOM 1517 O O . LEU A 1 191 ? -7.808 -4.021 21.528 1.00 31.72 191 LEU A O 1
ATOM 1521 N N . ILE A 1 192 ? -9.069 -3.193 23.179 1.00 32.44 192 ILE A N 1
ATOM 1522 C CA . ILE A 1 192 ? -8.221 -3.768 24.245 1.00 32.44 192 ILE A CA 1
ATOM 1523 C C . ILE A 1 192 ? -8.412 -5.282 24.443 1.00 32.44 192 ILE A C 1
ATOM 1525 O O . ILE A 1 192 ? -7.557 -5.922 25.044 1.00 32.44 192 ILE A O 1
ATOM 1529 N N . LYS A 1 193 ? -9.440 -5.920 23.865 1.00 25.52 193 LYS A N 1
ATOM 1530 C CA . LYS A 1 193 ? -9.594 -7.383 24.011 1.00 25.52 193 LYS A CA 1
ATOM 1531 C C . LYS A 1 193 ? -8.762 -8.236 23.042 1.00 25.52 193 LYS A C 1
ATOM 1533 O O . LYS A 1 193 ? -8.620 -9.424 23.304 1.00 25.52 193 LYS A O 1
ATOM 1538 N N . LYS A 1 194 ? -8.190 -7.684 21.961 1.00 28.16 194 LYS A N 1
ATOM 1539 C CA . LYS A 1 194 ? -7.480 -8.490 20.934 1.00 28.16 194 LYS A CA 1
ATOM 1540 C C . LYS A 1 194 ? -5.984 -8.196 20.764 1.00 28.16 194 LYS A C 1
ATOM 1542 O O . LYS A 1 194 ? -5.269 -9.042 20.234 1.00 28.16 194 LYS A O 1
ATOM 1547 N N . LYS A 1 195 ? -5.466 -7.054 21.234 1.00 28.48 195 LYS A N 1
ATOM 1548 C CA . LYS A 1 195 ? -4.069 -6.649 20.960 1.00 28.48 195 LYS A CA 1
ATOM 1549 C C . LYS A 1 195 ? -2.998 -7.351 21.818 1.00 28.48 195 LYS A C 1
ATOM 1551 O O . LYS A 1 195 ? -1.821 -7.064 21.647 1.00 28.48 195 LYS A O 1
ATOM 1556 N N . LEU A 1 196 ? -3.374 -8.306 22.678 1.00 26.30 196 LEU A N 1
ATOM 1557 C CA . LEU A 1 196 ? -2.420 -9.118 23.452 1.00 26.30 196 LEU A CA 1
ATOM 1558 C C . LEU A 1 196 ? -1.952 -10.401 22.726 1.00 26.30 196 LEU A C 1
ATOM 1560 O O . LEU A 1 196 ? -1.123 -11.126 23.263 1.00 26.30 196 LEU A O 1
ATOM 1564 N N . VAL A 1 197 ? -2.451 -10.706 21.519 1.00 25.05 197 VAL A N 1
ATOM 1565 C CA . VAL A 1 197 ? -2.190 -12.012 20.868 1.00 25.05 197 VAL A CA 1
ATOM 1566 C C . VAL A 1 197 ? -1.097 -11.975 19.784 1.00 25.05 197 VAL A C 1
ATOM 1568 O O . VAL A 1 197 ? -0.558 -13.017 19.440 1.00 25.05 197 VAL A O 1
ATOM 1571 N N . LEU A 1 198 ? -0.672 -10.807 19.289 1.00 25.09 198 LEU A N 1
ATOM 1572 C CA . LEU A 1 198 ? 0.258 -10.722 18.142 1.00 25.09 198 LEU A CA 1
ATOM 1573 C C . LEU A 1 198 ? 1.724 -10.395 18.483 1.00 25.09 198 LEU A C 1
ATOM 1575 O O . LEU A 1 198 ? 2.512 -10.141 17.580 1.00 25.09 198 LEU A O 1
ATOM 1579 N N . LEU A 1 199 ? 2.114 -10.453 19.762 1.00 24.89 199 LEU A N 1
A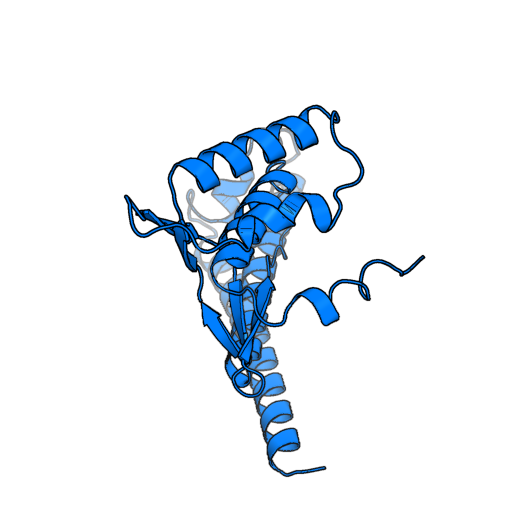TOM 1580 C CA . LEU A 1 199 ? 3.506 -10.250 20.209 1.00 24.89 199 LEU A CA 1
ATOM 1581 C C . LEU A 1 199 ? 4.110 -11.471 20.925 1.00 24.89 199 LEU A C 1
ATOM 1583 O O . LEU A 1 199 ? 5.034 -11.347 21.723 1.00 24.89 199 LEU A O 1
ATOM 1587 N N . LYS A 1 200 ? 3.607 -12.671 20.613 1.00 24.09 200 LYS A N 1
ATOM 1588 C CA . LYS A 1 200 ? 4.275 -13.940 20.924 1.00 24.09 200 LYS A CA 1
ATOM 1589 C C . LYS A 1 200 ? 4.390 -14.794 19.668 1.00 24.09 200 LYS A C 1
ATOM 1591 O O . LYS A 1 200 ? 3.552 -15.652 19.424 1.00 24.09 200 LYS A O 1
ATOM 1596 N N . LEU A 1 201 ? 5.456 -14.577 18.907 1.00 21.69 201 LEU A N 1
ATOM 1597 C CA . LEU A 1 201 ? 6.048 -15.609 18.063 1.00 21.69 201 LEU A CA 1
ATOM 1598 C C . LEU A 1 201 ? 7.572 -15.517 18.220 1.00 21.69 201 LEU A C 1
ATOM 1600 O O . LEU A 1 201 ? 8.195 -14.663 17.603 1.00 21.69 201 LEU A O 1
ATOM 1604 N N . HIS A 1 202 ? 8.071 -16.432 19.063 1.00 29.09 202 HIS A N 1
ATOM 1605 C CA . HIS A 1 202 ? 9.458 -16.788 19.407 1.00 29.09 202 HIS A CA 1
ATOM 1606 C C . HIS A 1 202 ? 10.291 -15.723 20.129 1.00 29.09 202 HIS A C 1
ATOM 1608 O O . HIS A 1 202 ? 10.824 -14.803 19.479 1.00 29.09 202 HIS A O 1
#

Radius of gyration: 22.2 Å; chains: 1; bounding box: 53×47×56 Å

Foldseek 3Di:
DDPVVVVLVVVLVVLVVCLVVCLVVVLVCQCVVCVVPCPGQLNVQLPDPVNVPPPPVSSNVVSSVQSCQVSVLVSVLVSVVSSLVVFWDKDQKDKDWDAPVLVVLLVVLVVCVVVVVDPDDDPVSLVVLQDQDDPPDTDIDMDGARIWIAGPVPRDIDGDDRGRGDPVDPPPPPSVSVRVNSVCNVPVDDDPVPPVPPPDDD

Secondary structure (DSSP, 8-state):
--HHHHHHHHHHHHHHHHHHHHHHHHHHHHHHHTTT-TTSHHHHHHT-TTTTTS-HHHHHHHHHHHHHHHHHHHHHHHHHHHHHHHHEEEEEEEEEEEEHHHHHHHHHHHHHHHHTSS-S--SGGGGGGGSPPPSTTEEEEEEEEEEEEEETTT--EEEE----S----TTHHHHHHHHHHHHHHH-TTTGGGTTTSSS---